Protein AF-A0A3P6QQS6-F1 (afdb_monomer)

Sequence (176 aa):
MSLKLWIILFVLRDIYKYVADLVANGRNAHDACLIYVKHLLTWEPGEQVRKNLDLLLRNAMKAFPYHHSLLYETLVKAMSNTPFGQRPTAFEYIVQGLF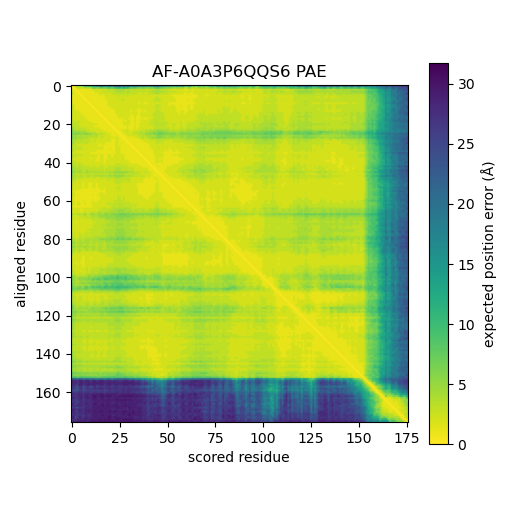GQRLLMASKFCATCGSCTAKKRCPKCKLCYCSVDCQKLDWPIHKLCCNSIREWNTATDVRDTISLEDVQAAISEIDH

Organism: Cylicostephanus goldi (NCBI:txid71465)

Foldseek 3Di:
DDLVVLLVVLVVVVLCVQLVVVVVVPDDSVVSSLVVLVQQLADAALFPDSQNVLVSLVVSLVPDPCCVDPLSVVLVVVCVVADRRGPPGSLLSCCCSPVNPVLSLQFQAASRPRDRQFPDADPQLRHTHNDVVSCVSSVVRCVNHVVRSNVPSPPPRVNVVCDPVNVVVVVVVVVD

Secondary structure (DSSP, 8-state):
--HHHHHHHHHHHHHHHHHHHHHHTT--HHHHHHHHHHHHH---TT-SS-HHHHHHHHHHHHT-S-TTSHHHHHHHHHHTTS-TTSSS-HHHHHHHHHH-HHHHHH-BPPTTT--SB--EE-TTT--EESSHHHHHHHHHHHHHHHHHHHHHTTS--HHHH--HHHHHHHHHTT--

Structure (mmCIF, N/CA/C/O backbone):
data_AF-A0A3P6QQS6-F1
#
_entry.id   AF-A0A3P6QQS6-F1
#
loop_
_atom_site.group_PDB
_atom_site.id
_atom_site.type_symbol
_atom_site.label_atom_id
_atom_site.label_alt_id
_atom_site.label_comp_id
_atom_site.label_asym_id
_atom_site.label_entity_id
_atom_site.label_seq_id
_atom_site.pdbx_PDB_ins_code
_atom_site.Cartn_x
_atom_site.Cartn_y
_atom_site.Cartn_z
_atom_site.occupancy
_atom_site.B_iso_or_equiv
_atom_site.auth_seq_id
_atom_site.auth_comp_id
_atom_site.auth_asym_id
_atom_site.auth_atom_id
_atom_site.pdbx_PDB_model_num
ATOM 1 N N . MET A 1 1 ? -13.806 -1.974 -18.971 1.00 68.88 1 MET A N 1
ATOM 2 C CA . MET A 1 1 ? -13.500 -1.060 -17.839 1.00 68.88 1 MET A CA 1
ATOM 3 C C . MET A 1 1 ? -11.991 -0.905 -17.739 1.00 68.88 1 MET A C 1
ATOM 5 O O . MET A 1 1 ? -11.301 -1.913 -17.768 1.00 68.88 1 MET A O 1
ATOM 9 N N . SER A 1 2 ? -11.479 0.326 -17.659 1.00 91.56 2 SER A N 1
ATOM 10 C CA . SER A 1 2 ? -10.036 0.583 -17.513 1.00 91.56 2 SER A CA 1
ATOM 11 C C . SER A 1 2 ? -9.482 -0.046 -16.227 1.00 91.56 2 SER A C 1
ATOM 13 O O . SER A 1 2 ? -10.148 0.003 -15.192 1.00 91.56 2 SER A O 1
ATOM 15 N N . LEU A 1 3 ? -8.256 -0.582 -16.272 1.00 94.69 3 LEU A N 1
ATOM 16 C CA . LEU A 1 3 ? -7.568 -1.142 -15.102 1.00 94.69 3 LEU A CA 1
ATOM 17 C C . LEU A 1 3 ? -7.479 -0.131 -13.943 1.00 94.69 3 LEU A C 1
ATOM 19 O O . LEU A 1 3 ? -7.667 -0.499 -12.788 1.00 94.69 3 LEU A O 1
ATOM 23 N N . LYS A 1 4 ? -7.285 1.159 -14.256 1.00 94.38 4 LYS A N 1
ATOM 24 C CA . LYS A 1 4 ? -7.278 2.256 -13.270 1.00 94.38 4 LYS A CA 1
ATOM 25 C C . LYS A 1 4 ? -8.581 2.310 -12.472 1.00 94.38 4 LYS A C 1
ATOM 27 O O . LYS A 1 4 ? -8.561 2.333 -11.246 1.00 94.38 4 LYS A O 1
ATOM 32 N N . LEU A 1 5 ? -9.712 2.292 -13.178 1.00 96.12 5 LEU A N 1
ATOM 33 C CA . LEU A 1 5 ? -11.040 2.326 -12.563 1.00 96.12 5 LEU A CA 1
ATOM 34 C C . LEU A 1 5 ? -11.336 1.040 -11.791 1.00 96.12 5 LEU A C 1
ATOM 36 O O . LEU A 1 5 ? -11.974 1.092 -10.744 1.00 96.12 5 LEU A O 1
ATOM 40 N N . TRP A 1 6 ? -10.840 -0.101 -12.274 1.00 97.50 6 TRP A N 1
ATOM 41 C CA . TRP A 1 6 ? -10.981 -1.362 -11.559 1.00 97.50 6 TRP A CA 1
ATOM 42 C C . TRP A 1 6 ? -10.261 -1.363 -10.215 1.00 97.50 6 TRP A C 1
ATOM 44 O O . TRP A 1 6 ? -10.866 -1.755 -9.224 1.00 97.50 6 TRP A O 1
ATOM 54 N N . ILE A 1 7 ? -9.007 -0.907 -10.161 1.00 97.19 7 ILE A N 1
ATOM 55 C CA . ILE A 1 7 ? -8.245 -0.852 -8.906 1.00 97.19 7 ILE A CA 1
ATOM 56 C C . ILE A 1 7 ? -8.983 0.022 -7.885 1.00 97.19 7 ILE A C 1
ATOM 58 O O . ILE A 1 7 ? -9.150 -0.391 -6.741 1.00 97.19 7 ILE A O 1
ATOM 62 N N . ILE A 1 8 ? -9.500 1.182 -8.310 1.00 97.12 8 ILE A N 1
ATOM 63 C CA . ILE A 1 8 ? -10.313 2.056 -7.451 1.00 97.12 8 ILE A CA 1
ATOM 64 C C . ILE A 1 8 ? -11.553 1.310 -6.945 1.00 97.12 8 ILE A C 1
ATOM 66 O O . ILE A 1 8 ? -11.797 1.270 -5.742 1.00 97.12 8 ILE A O 1
ATOM 70 N N . LEU A 1 9 ? -12.317 0.680 -7.840 1.00 98.06 9 LEU A N 1
ATOM 71 C CA . LEU A 1 9 ? -13.525 -0.061 -7.473 1.00 98.06 9 LEU A CA 1
ATOM 72 C C . LEU A 1 9 ? -13.230 -1.225 -6.516 1.00 98.06 9 LEU A C 1
ATOM 74 O O . LEU A 1 9 ? -13.982 -1.442 -5.568 1.00 98.06 9 LEU A O 1
ATOM 78 N N . PHE A 1 10 ? -12.156 -1.973 -6.760 1.00 98.38 10 PHE A N 1
ATOM 79 C CA . PHE A 1 10 ? -11.752 -3.105 -5.934 1.00 98.38 10 PHE A CA 1
ATOM 80 C C . PHE A 1 10 ? -11.403 -2.645 -4.517 1.00 98.38 10 PHE A C 1
ATOM 82 O O . PHE A 1 10 ? -11.940 -3.183 -3.552 1.00 98.38 10 PHE A O 1
ATOM 89 N N . VAL A 1 11 ? -10.578 -1.601 -4.396 1.00 97.38 11 VAL A N 1
ATOM 90 C CA . VAL A 1 11 ? -10.190 -1.027 -3.100 1.00 97.38 11 VAL A CA 1
ATOM 91 C C . VAL A 1 11 ? -11.401 -0.444 -2.369 1.00 97.38 11 VAL A C 1
ATOM 93 O O . VAL A 1 11 ? -11.546 -0.670 -1.173 1.00 97.38 11 VAL A O 1
ATOM 96 N N . LEU A 1 12 ? -12.310 0.249 -3.064 1.00 97.69 12 LEU A N 1
ATOM 97 C CA . LEU A 1 12 ? -13.540 0.767 -2.452 1.00 97.69 12 LEU A CA 1
ATOM 98 C C . LEU A 1 12 ? -14.440 -0.352 -1.912 1.00 97.69 12 LEU A C 1
ATOM 100 O O . LEU A 1 12 ? -15.010 -0.205 -0.833 1.00 97.69 12 LEU A O 1
ATOM 104 N N . ARG A 1 13 ? -14.560 -1.473 -2.633 1.00 98.12 13 ARG A N 1
ATOM 105 C CA . ARG A 1 13 ? -15.323 -2.643 -2.171 1.00 98.12 13 ARG A CA 1
ATOM 106 C C . ARG A 1 13 ? -14.675 -3.308 -0.963 1.00 98.12 13 ARG A C 1
ATOM 108 O O . ARG A 1 13 ? -15.396 -3.703 -0.050 1.00 98.12 13 ARG A O 1
ATOM 115 N N . ASP A 1 14 ? -13.350 -3.417 -0.957 1.00 97.94 14 ASP A N 1
ATOM 116 C CA . ASP A 1 14 ? -12.602 -3.982 0.167 1.00 97.94 14 ASP A CA 1
ATOM 117 C C . ASP A 1 14 ? -12.760 -3.121 1.430 1.00 97.94 14 ASP A C 1
ATOM 119 O O . ASP A 1 14 ? -13.191 -3.628 2.466 1.00 97.94 14 ASP A O 1
ATOM 123 N N . ILE A 1 15 ? -12.572 -1.798 1.299 1.00 97.12 15 ILE A N 1
ATOM 124 C CA . ILE A 1 15 ? -12.837 -0.817 2.364 1.00 97.12 15 ILE A CA 1
ATOM 125 C C . ILE A 1 15 ? -14.265 -0.966 2.875 1.00 97.12 15 ILE A C 1
ATOM 127 O O . ILE A 1 15 ? -14.472 -1.096 4.078 1.00 97.12 15 ILE A O 1
ATOM 131 N N . TYR A 1 16 ? -15.253 -0.942 1.976 1.00 97.56 16 TYR A N 1
ATOM 132 C CA . TYR A 1 16 ? -16.658 -1.012 2.363 1.00 97.56 16 TYR A CA 1
ATOM 133 C C . TYR A 1 16 ? -16.950 -2.287 3.152 1.00 97.56 16 TYR A C 1
ATOM 135 O O . TYR A 1 16 ? -17.550 -2.211 4.219 1.00 97.56 16 TYR A O 1
ATOM 143 N N . LYS A 1 17 ? -16.479 -3.444 2.675 1.00 97.44 17 LYS A N 1
ATOM 144 C CA . LYS A 1 17 ? -16.672 -4.726 3.355 1.00 97.44 17 LYS A CA 1
ATOM 145 C C . LYS A 1 17 ? -16.028 -4.733 4.744 1.00 97.44 17 LYS A C 1
ATOM 147 O O . LYS A 1 17 ? -16.683 -5.121 5.706 1.00 97.44 17 LYS A O 1
ATOM 152 N N . TYR A 1 18 ? -14.773 -4.299 4.850 1.00 97.31 18 TYR A N 1
ATOM 153 C CA . TYR A 1 18 ? -14.026 -4.304 6.109 1.00 97.31 18 TYR A CA 1
ATOM 154 C C . TYR A 1 18 ? -14.621 -3.324 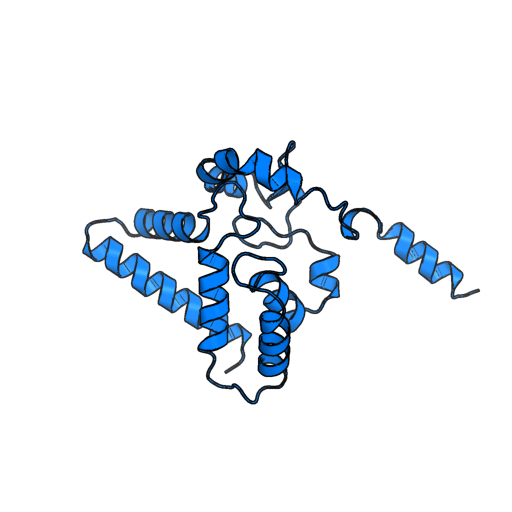7.130 1.00 97.31 18 TYR A C 1
ATOM 156 O O . TYR A 1 18 ? -14.807 -3.654 8.300 1.00 97.31 18 TYR A O 1
ATOM 164 N N . VAL A 1 19 ? -14.945 -2.106 6.690 1.00 97.69 19 VAL A N 1
ATOM 165 C CA . VAL A 1 19 ? -15.521 -1.063 7.548 1.00 97.69 19 VAL A CA 1
ATOM 166 C C . VAL A 1 19 ? -16.944 -1.425 7.967 1.00 97.69 19 VAL A C 1
ATOM 168 O O . VAL A 1 19 ? -17.275 -1.252 9.137 1.00 97.69 19 VAL A O 1
ATOM 171 N N . ALA A 1 20 ? -17.774 -1.952 7.061 1.00 97.75 20 ALA A N 1
ATOM 172 C CA . ALA A 1 20 ? -19.142 -2.359 7.382 1.00 97.75 20 ALA A CA 1
ATOM 173 C C . ALA A 1 20 ? -19.178 -3.453 8.457 1.00 97.75 20 ALA A C 1
ATOM 175 O O . ALA A 1 20 ? -20.001 -3.370 9.365 1.00 97.75 20 ALA A O 1
ATOM 176 N N . ASP A 1 21 ? -18.263 -4.425 8.398 1.00 97.69 21 ASP A N 1
ATOM 177 C CA . ASP A 1 21 ? -18.135 -5.461 9.426 1.00 97.69 21 ASP A CA 1
ATOM 178 C C . ASP A 1 21 ? -17.781 -4.868 10.800 1.00 97.69 21 ASP A C 1
ATOM 180 O O . ASP A 1 21 ? -18.450 -5.137 11.798 1.00 97.69 21 ASP A O 1
ATOM 184 N N . LEU A 1 22 ? -16.791 -3.975 10.869 1.00 97.44 22 LEU A N 1
ATOM 185 C CA . LEU A 1 22 ? -16.426 -3.325 12.131 1.00 97.44 22 LEU A CA 1
ATOM 186 C C . LEU A 1 22 ? -17.551 -2.457 12.702 1.00 97.44 22 LEU A C 1
ATOM 188 O O . LEU A 1 22 ? -17.743 -2.421 13.920 1.00 97.44 22 LEU A O 1
ATOM 192 N N . VAL A 1 23 ? -18.287 -1.760 11.835 1.00 97.81 23 VAL A N 1
ATOM 193 C CA . VAL A 1 23 ? -19.434 -0.940 12.239 1.00 97.81 23 VAL A CA 1
ATOM 194 C C . VAL A 1 23 ? -20.577 -1.815 12.751 1.00 97.81 23 VAL A C 1
ATOM 196 O O . VAL A 1 23 ? -21.150 -1.505 13.795 1.00 97.81 23 VAL A O 1
ATOM 199 N N . ALA A 1 24 ? -20.858 -2.942 12.092 1.00 97.38 24 ALA A N 1
ATOM 200 C CA . ALA A 1 24 ? -21.831 -3.925 12.572 1.00 97.38 24 ALA A CA 1
ATOM 201 C C . ALA A 1 24 ? -21.450 -4.491 13.954 1.00 97.38 24 ALA A C 1
ATOM 203 O O . ALA A 1 24 ? -22.323 -4.767 14.772 1.00 97.38 24 ALA A O 1
ATOM 204 N N . ASN A 1 25 ? -20.149 -4.569 14.248 1.00 96.50 25 ASN A N 1
ATOM 205 C CA . ASN A 1 25 ? -19.592 -4.982 15.539 1.00 96.50 25 ASN A CA 1
ATOM 206 C C . ASN A 1 25 ? -19.382 -3.813 16.534 1.00 96.50 25 ASN A C 1
ATOM 208 O O . ASN A 1 25 ? -18.572 -3.901 17.463 1.00 96.50 25 ASN A O 1
ATOM 212 N N . GLY A 1 26 ? -20.100 -2.699 16.351 1.00 96.31 26 GLY A N 1
ATOM 213 C CA . GLY A 1 26 ? -20.205 -1.611 17.329 1.00 96.31 26 GLY A CA 1
ATOM 214 C C . GLY A 1 26 ? -19.088 -0.565 17.286 1.00 96.31 26 GLY A C 1
ATOM 215 O O . GLY A 1 26 ? -18.997 0.265 18.192 1.00 96.31 26 GLY A O 1
ATOM 216 N N . ARG A 1 27 ? -18.218 -0.566 16.268 1.00 96.94 27 ARG A N 1
ATOM 217 C CA . ARG A 1 27 ? -17.277 0.548 16.047 1.00 96.94 27 ARG A CA 1
ATOM 218 C C . ARG A 1 27 ? -17.977 1.708 15.343 1.00 96.94 27 ARG A C 1
ATOM 220 O O . ARG A 1 27 ? -18.832 1.509 14.489 1.00 96.94 27 ARG A O 1
ATOM 227 N N . ASN A 1 28 ? -17.574 2.941 15.647 1.00 97.62 28 ASN A N 1
ATOM 228 C CA . ASN A 1 28 ? -17.974 4.071 14.809 1.00 97.62 28 ASN A CA 1
ATOM 229 C C . ASN A 1 28 ? -17.215 4.039 13.467 1.00 97.62 28 ASN A C 1
ATOM 231 O O . ASN A 1 28 ? -16.127 3.466 13.365 1.00 97.62 28 ASN A O 1
ATOM 235 N N . ALA A 1 29 ? -17.784 4.674 12.440 1.00 95.38 29 ALA A N 1
ATOM 236 C CA . ALA A 1 29 ? -17.241 4.638 11.081 1.00 95.38 29 ALA A CA 1
ATOM 237 C C . ALA A 1 29 ? -15.823 5.226 10.978 1.00 95.38 29 ALA A C 1
ATOM 239 O O . ALA A 1 29 ? -14.981 4.685 10.265 1.00 95.38 29 ALA A O 1
ATOM 240 N N . HIS A 1 30 ? -15.542 6.308 11.707 1.00 96.00 30 HIS A N 1
ATOM 241 C CA . HIS A 1 30 ? -14.226 6.944 11.699 1.00 96.00 30 HIS A CA 1
ATOM 242 C C . HIS A 1 30 ? -13.145 6.003 12.250 1.00 96.00 30 HIS A C 1
ATOM 244 O O . HIS A 1 30 ? -12.118 5.781 11.606 1.00 96.00 30 HIS A O 1
ATOM 250 N N . ASP A 1 31 ? -13.399 5.384 13.400 1.00 97.25 31 ASP A N 1
ATOM 251 C CA . ASP A 1 31 ? -12.468 4.450 14.024 1.00 97.25 31 ASP A CA 1
ATOM 252 C C . ASP A 1 31 ? -12.318 3.172 13.202 1.00 97.25 31 ASP A C 1
ATOM 254 O O . ASP A 1 31 ? -11.207 2.658 13.077 1.00 97.25 31 ASP A O 1
ATOM 258 N N . ALA A 1 32 ? -13.394 2.688 12.576 1.00 98.06 32 ALA A N 1
ATOM 259 C CA . ALA A 1 32 ? -13.331 1.566 11.644 1.00 98.06 32 ALA A CA 1
ATOM 260 C C . ALA A 1 32 ? -12.415 1.870 10.443 1.00 98.06 32 ALA A C 1
ATOM 262 O O . ALA A 1 32 ? -11.559 1.051 10.099 1.00 98.06 32 ALA A O 1
ATOM 263 N N . CYS A 1 33 ? -12.510 3.071 9.860 1.00 96.69 33 CYS A N 1
ATOM 264 C CA . CYS A 1 33 ? -11.593 3.526 8.813 1.00 96.69 33 CYS A CA 1
ATOM 265 C C . CYS A 1 33 ? -10.141 3.594 9.308 1.00 96.69 33 CYS A C 1
ATOM 267 O O . CYS A 1 33 ? -9.231 3.138 8.613 1.00 96.69 33 CYS A O 1
ATOM 269 N N . LEU A 1 34 ? -9.900 4.114 10.516 1.00 96.44 34 LEU A N 1
ATOM 270 C CA . LEU A 1 34 ? -8.554 4.150 11.097 1.00 96.44 34 LEU A CA 1
ATOM 271 C C . LEU A 1 34 ? -7.987 2.748 11.342 1.00 96.44 34 LEU A C 1
ATOM 273 O O . LEU A 1 34 ? -6.796 2.527 11.114 1.00 96.44 34 LEU A O 1
ATOM 277 N N . ILE A 1 35 ? -8.814 1.802 11.790 1.00 97.31 35 ILE A N 1
ATOM 278 C CA . ILE A 1 35 ? -8.418 0.400 11.966 1.00 97.31 35 ILE A CA 1
ATOM 279 C C . ILE A 1 35 ? -8.046 -0.210 10.613 1.00 97.31 35 ILE A C 1
ATOM 281 O O . ILE A 1 35 ? -6.989 -0.830 10.510 1.00 97.31 35 ILE A O 1
ATOM 285 N N . TYR A 1 36 ? -8.847 0.012 9.569 1.00 97.75 36 TYR A N 1
ATOM 286 C CA . TYR A 1 36 ? -8.543 -0.477 8.223 1.00 97.75 36 TYR A CA 1
ATOM 287 C C . TYR A 1 36 ? -7.233 0.105 7.672 1.00 97.75 36 TYR A C 1
ATOM 289 O O . TYR A 1 36 ? -6.378 -0.631 7.179 1.00 97.75 36 TYR A O 1
ATOM 297 N N . VAL A 1 37 ? -7.008 1.414 7.819 1.00 96.88 37 VAL A N 1
ATOM 298 C CA . VAL A 1 37 ? -5.744 2.036 7.392 1.00 96.88 37 VAL A CA 1
ATOM 299 C C . VAL A 1 37 ? -4.559 1.440 8.157 1.00 96.88 37 VAL A C 1
ATOM 301 O O . VAL A 1 37 ? -3.553 1.096 7.544 1.00 96.88 37 VAL A O 1
ATOM 304 N N . LYS A 1 38 ? -4.670 1.239 9.477 1.00 97.00 38 LYS A N 1
ATOM 305 C CA . LYS A 1 38 ? -3.619 0.580 10.276 1.00 97.00 38 LYS A CA 1
ATOM 306 C C . LYS A 1 38 ? -3.390 -0.877 9.868 1.00 97.00 38 LYS A C 1
ATOM 308 O O . LYS A 1 38 ? -2.247 -1.330 9.889 1.00 97.00 38 LYS A O 1
ATOM 313 N N . HIS A 1 39 ? -4.443 -1.586 9.464 1.00 97.81 39 HIS A N 1
ATOM 314 C CA . HIS A 1 39 ? -4.339 -2.930 8.905 1.00 97.81 39 HIS A CA 1
ATOM 315 C C . HIS A 1 39 ? -3.523 -2.918 7.605 1.00 97.81 39 HIS A C 1
ATOM 317 O O . HIS A 1 39 ? -2.548 -3.657 7.497 1.00 97.81 39 HIS A O 1
ATOM 323 N N . LEU A 1 40 ? -3.821 -2.023 6.658 1.00 97.81 40 LEU A N 1
ATOM 324 C CA . LEU A 1 40 ? -3.021 -1.897 5.431 1.00 97.81 40 LEU A CA 1
ATOM 325 C C . LEU A 1 40 ? -1.572 -1.477 5.704 1.00 97.81 40 LEU A C 1
ATOM 327 O O . LEU A 1 40 ? -0.658 -1.907 5.000 1.00 97.81 40 LEU A O 1
ATOM 331 N N . LEU A 1 41 ? -1.365 -0.641 6.723 1.00 97.50 41 LEU A N 1
ATOM 332 C CA . LEU A 1 41 ? -0.047 -0.156 7.110 1.00 97.50 41 LEU A CA 1
ATOM 333 C C . LEU A 1 41 ? 0.754 -1.150 7.955 1.00 97.50 41 LEU A C 1
ATOM 335 O O . LEU A 1 41 ? 1.919 -0.875 8.216 1.00 97.50 41 LEU A O 1
ATOM 339 N N . THR A 1 42 ? 0.190 -2.276 8.393 1.00 97.50 42 THR A N 1
ATOM 340 C CA . THR A 1 42 ? 0.924 -3.239 9.230 1.00 97.50 42 THR A CA 1
ATOM 341 C C . THR A 1 42 ? 2.238 -3.662 8.569 1.00 97.50 42 THR A C 1
ATOM 343 O O . THR A 1 42 ? 2.301 -3.867 7.352 1.00 97.50 42 THR A O 1
ATOM 346 N N . TRP A 1 43 ? 3.295 -3.728 9.380 1.00 97.25 43 TRP A N 1
ATOM 347 C CA . TRP A 1 43 ? 4.648 -4.021 8.932 1.00 97.25 43 TRP A CA 1
ATOM 348 C C . TRP A 1 43 ? 5.480 -4.584 10.079 1.00 97.25 43 TRP A C 1
ATOM 350 O O . TRP A 1 43 ? 5.604 -3.932 11.119 1.00 97.25 43 TRP A O 1
ATOM 360 N N . GLU A 1 44 ? 6.071 -5.756 9.874 1.00 96.38 44 GLU A N 1
ATOM 361 C CA . GLU A 1 44 ? 6.881 -6.427 10.887 1.00 96.38 44 GLU A CA 1
ATOM 362 C C . GLU A 1 44 ? 8.389 -6.175 10.696 1.00 96.38 44 GLU A C 1
ATOM 364 O O . GLU A 1 44 ? 8.856 -5.917 9.578 1.00 96.38 44 GLU A O 1
ATOM 369 N N . PRO A 1 45 ? 9.198 -6.250 11.772 1.00 96.38 45 PRO A N 1
ATOM 370 C CA . PRO A 1 45 ? 10.654 -6.219 11.664 1.00 96.38 45 PRO A CA 1
ATOM 371 C C . PRO A 1 45 ? 11.188 -7.301 10.712 1.00 96.38 45 PRO A C 1
ATOM 373 O O . PRO A 1 45 ? 10.707 -8.429 10.687 1.00 96.38 45 PRO A O 1
ATOM 376 N N . GLY A 1 46 ? 12.204 -6.951 9.923 1.00 94.19 46 GLY A N 1
ATOM 377 C CA . GLY A 1 46 ? 12.796 -7.818 8.896 1.00 94.19 46 GLY A CA 1
ATOM 378 C C . GLY A 1 46 ? 12.054 -7.844 7.552 1.00 94.19 46 GLY A C 1
ATOM 379 O O . GLY A 1 46 ? 12.624 -8.280 6.554 1.00 94.19 46 GLY A O 1
ATOM 380 N N . GLU A 1 47 ? 10.820 -7.341 7.472 1.00 95.00 47 GLU A N 1
ATOM 381 C CA . GLU A 1 47 ? 10.083 -7.282 6.207 1.00 95.00 47 GLU A CA 1
ATOM 382 C C . GLU A 1 47 ? 10.509 -6.087 5.341 1.00 95.00 47 GLU A C 1
ATOM 384 O O . GLU A 1 47 ? 10.797 -4.995 5.837 1.00 95.00 47 GLU A O 1
ATOM 389 N N . GLN A 1 48 ? 10.463 -6.259 4.018 1.00 93.12 48 GLN A N 1
ATOM 390 C CA . GLN A 1 48 ? 10.770 -5.195 3.049 1.00 93.12 48 GLN A CA 1
ATOM 391 C C . GLN A 1 48 ? 9.526 -4.495 2.487 1.00 93.12 48 GLN A C 1
ATOM 393 O O . GLN A 1 48 ? 9.637 -3.460 1.823 1.00 93.12 48 GLN A O 1
ATOM 398 N N . VAL A 1 49 ? 8.340 -5.060 2.726 1.00 94.88 49 VAL A N 1
ATOM 399 C CA . VAL A 1 49 ? 7.072 -4.604 2.148 1.00 94.88 49 VAL A CA 1
ATOM 400 C C . VAL A 1 49 ? 5.957 -4.652 3.183 1.00 94.88 49 VAL A C 1
ATOM 402 O O . VAL A 1 49 ? 5.949 -5.519 4.053 1.00 94.88 49 VAL A O 1
ATOM 405 N N . ARG A 1 50 ? 4.957 -3.779 3.029 1.00 96.69 50 ARG A N 1
ATOM 406 C CA . ARG A 1 50 ? 3.697 -3.879 3.774 1.00 96.69 50 ARG A CA 1
ATOM 407 C C . ARG A 1 50 ? 2.808 -4.932 3.122 1.00 96.69 50 ARG A C 1
ATOM 409 O O . ARG A 1 50 ? 2.124 -4.652 2.134 1.00 96.69 50 ARG A O 1
ATOM 416 N N . LYS A 1 51 ? 2.845 -6.154 3.651 1.00 97.44 51 LYS A N 1
ATOM 417 C CA . LYS A 1 51 ? 2.197 -7.331 3.049 1.00 97.44 51 LYS A CA 1
ATOM 418 C C . LYS A 1 51 ? 0.696 -7.161 2.818 1.00 97.44 51 LYS A C 1
ATOM 420 O O . LYS A 1 51 ? 0.215 -7.595 1.779 1.00 97.44 51 LYS A O 1
ATOM 425 N N . ASN A 1 52 ? -0.029 -6.506 3.726 1.00 98.00 52 ASN A N 1
ATOM 426 C CA . ASN A 1 52 ? -1.481 -6.326 3.589 1.00 98.00 52 ASN A CA 1
ATOM 427 C C . ASN A 1 52 ? -1.837 -5.433 2.391 1.00 98.00 52 ASN A C 1
ATOM 429 O O . ASN A 1 52 ? -2.698 -5.790 1.589 1.00 98.00 52 ASN A O 1
ATOM 433 N N . LEU A 1 53 ? -1.122 -4.316 2.207 1.00 97.56 53 LEU A N 1
ATOM 434 C CA . LEU A 1 53 ? -1.287 -3.463 1.028 1.00 97.56 53 LEU A CA 1
ATOM 435 C C . LEU A 1 53 ? -0.860 -4.179 -0.263 1.00 97.56 53 LEU A C 1
ATOM 437 O O . LEU A 1 53 ? -1.562 -4.102 -1.271 1.00 97.56 53 LEU A O 1
ATOM 441 N N . ASP A 1 54 ? 0.277 -4.879 -0.240 1.00 97.56 54 ASP A N 1
ATOM 442 C CA . ASP A 1 54 ? 0.766 -5.625 -1.405 1.00 97.56 54 ASP A CA 1
ATOM 443 C C . ASP A 1 54 ? -0.233 -6.717 -1.824 1.00 97.56 54 ASP A C 1
ATOM 445 O O . ASP A 1 54 ? -0.572 -6.840 -3.001 1.00 97.56 54 ASP A O 1
ATOM 449 N N . LEU A 1 55 ? -0.787 -7.445 -0.851 1.00 97.94 55 LEU A N 1
ATOM 450 C CA . LEU A 1 55 ? -1.802 -8.473 -1.062 1.00 97.94 55 LEU A CA 1
ATOM 451 C C . LEU A 1 55 ? -3.096 -7.890 -1.638 1.00 97.94 55 LEU A C 1
ATOM 453 O O . LEU A 1 55 ? -3.624 -8.441 -2.604 1.00 97.94 55 LEU A O 1
ATOM 457 N N . LEU A 1 56 ? -3.584 -6.767 -1.099 1.00 98.31 56 LEU A N 1
ATOM 458 C CA . LEU A 1 56 ? -4.766 -6.070 -1.616 1.00 98.31 56 LEU A CA 1
ATOM 459 C C . LEU A 1 56 ? -4.604 -5.734 -3.105 1.00 98.31 56 LEU A C 1
ATOM 461 O O . LEU A 1 56 ? -5.485 -6.030 -3.913 1.00 98.31 56 LEU A O 1
ATOM 465 N N . LEU A 1 57 ? -3.461 -5.156 -3.483 1.00 97.88 57 LEU A N 1
ATOM 466 C CA . LEU A 1 57 ? -3.191 -4.755 -4.863 1.00 97.88 57 LEU A CA 1
ATOM 467 C C . LEU A 1 57 ? -2.979 -5.957 -5.792 1.00 97.88 57 LEU A C 1
ATOM 469 O O . LEU A 1 57 ? -3.493 -5.954 -6.911 1.00 97.88 57 LEU A O 1
ATOM 473 N N . ARG A 1 58 ? -2.294 -7.016 -5.341 1.00 97.50 58 ARG A N 1
ATOM 474 C CA . ARG A 1 58 ? -2.170 -8.269 -6.110 1.00 97.50 58 ARG A CA 1
ATOM 475 C C . ARG A 1 58 ? -3.529 -8.932 -6.332 1.00 97.50 58 ARG A C 1
ATOM 477 O O . ARG A 1 58 ? -3.798 -9.402 -7.437 1.00 97.50 58 ARG A O 1
ATOM 484 N N . ASN A 1 59 ? -4.405 -8.925 -5.328 1.00 97.81 59 ASN A N 1
ATOM 485 C CA . ASN A 1 59 ? -5.769 -9.437 -5.453 1.00 97.81 59 ASN A CA 1
ATOM 486 C C . ASN A 1 59 ? -6.609 -8.586 -6.410 1.00 97.81 59 ASN A C 1
ATOM 488 O O . ASN A 1 59 ? -7.330 -9.147 -7.235 1.00 97.81 59 ASN A O 1
ATOM 492 N N . ALA A 1 60 ? -6.462 -7.258 -6.363 1.00 98.12 60 ALA A N 1
ATOM 493 C CA . ALA 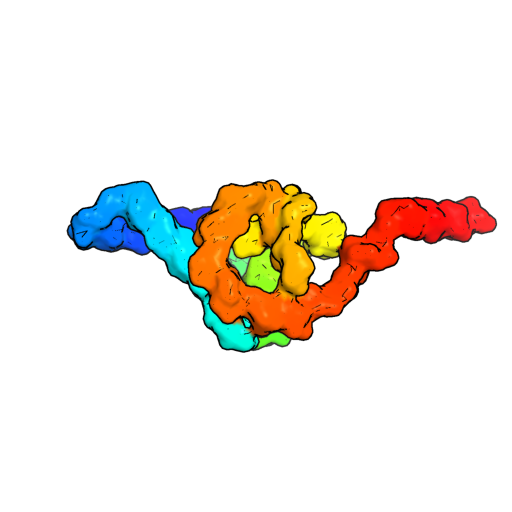A 1 60 ? -7.100 -6.362 -7.322 1.00 98.12 60 ALA A CA 1
ATOM 494 C C . ALA A 1 60 ? -6.675 -6.702 -8.755 1.00 98.12 60 ALA A C 1
ATOM 496 O O . ALA A 1 60 ? -7.530 -6.849 -9.625 1.00 98.12 60 ALA A O 1
ATOM 497 N N . MET A 1 61 ? -5.376 -6.906 -8.994 1.00 97.25 61 MET A N 1
ATOM 498 C CA . MET A 1 61 ? -4.881 -7.345 -10.299 1.00 97.25 61 MET A CA 1
ATOM 499 C C . MET A 1 61 ? -5.473 -8.696 -10.689 1.00 97.25 61 MET A C 1
ATOM 501 O O . MET A 1 61 ? -6.115 -8.784 -11.726 1.00 97.25 61 MET A O 1
ATOM 505 N N . LYS A 1 62 ? -5.350 -9.724 -9.843 1.00 96.12 62 LYS A N 1
ATOM 506 C CA . LYS A 1 62 ? -5.858 -11.079 -10.119 1.00 96.12 62 LYS A CA 1
ATOM 507 C C . LYS A 1 62 ? -7.353 -11.111 -10.455 1.00 96.12 62 LYS A C 1
ATOM 509 O O . LYS A 1 62 ? -7.773 -11.947 -11.244 1.00 96.12 62 LYS A O 1
ATOM 514 N N . ALA A 1 63 ? -8.148 -10.231 -9.851 1.00 97.31 63 ALA A N 1
ATOM 515 C CA . ALA A 1 63 ? -9.591 -10.177 -10.057 1.00 97.31 63 ALA A CA 1
ATOM 516 C C . ALA A 1 63 ? -10.019 -9.326 -11.271 1.00 97.31 63 ALA A C 1
ATOM 518 O O . ALA A 1 63 ? -11.214 -9.246 -11.557 1.00 97.31 63 ALA A O 1
ATOM 519 N N . PHE A 1 64 ? -9.091 -8.661 -11.968 1.00 97.75 64 PHE A N 1
ATOM 520 C CA . PHE A 1 64 ? -9.421 -7.779 -13.089 1.00 97.75 64 PHE A CA 1
ATOM 521 C C . PHE A 1 64 ? -10.061 -8.545 -14.257 1.00 97.75 64 PHE A C 1
ATOM 523 O O . PHE A 1 64 ? -9.413 -9.399 -14.833 1.00 97.75 64 PHE A O 1
ATOM 530 N N . PRO A 1 65 ? -11.281 -8.216 -14.712 1.00 96.19 65 PRO A N 1
ATOM 531 C CA . PRO A 1 65 ? -12.010 -9.078 -15.651 1.00 96.19 65 PRO A CA 1
ATOM 532 C C . PRO A 1 65 ? -11.460 -9.146 -17.090 1.00 96.19 65 PRO A C 1
ATOM 534 O O . PRO A 1 65 ? -11.854 -10.032 -17.843 1.00 96.19 65 PRO A O 1
ATOM 537 N N . TYR A 1 66 ? -10.580 -8.228 -17.509 1.00 95.69 66 TYR A N 1
ATOM 538 C CA . TYR A 1 66 ? -10.097 -8.142 -18.898 1.00 95.69 66 TYR A CA 1
ATOM 539 C C . TYR A 1 66 ? -8.647 -8.635 -19.027 1.00 95.69 66 TYR A C 1
ATOM 541 O O . TYR A 1 66 ? -7.726 -7.858 -19.300 1.00 95.69 66 TYR A O 1
ATOM 549 N N . HIS A 1 67 ? -8.445 -9.941 -18.826 1.00 94.69 67 HIS A N 1
ATOM 550 C CA . HIS A 1 67 ? -7.117 -10.572 -18.842 1.00 94.69 67 HIS A CA 1
ATOM 551 C C . HIS A 1 67 ? -6.394 -10.508 -20.196 1.00 94.69 67 HIS A C 1
ATOM 553 O O . HIS A 1 67 ? -5.177 -10.551 -20.224 1.00 94.69 67 HIS A O 1
ATOM 559 N N . HIS A 1 68 ? -7.125 -10.349 -21.300 1.00 93.31 68 HIS A N 1
ATOM 560 C CA . HIS A 1 68 ? -6.568 -10.213 -22.654 1.00 93.31 68 HIS A CA 1
ATOM 561 C C . HIS A 1 68 ? -6.010 -8.810 -22.950 1.00 93.31 68 HIS A C 1
ATOM 563 O O . HIS A 1 68 ? -5.587 -8.522 -24.068 1.00 93.31 68 HIS A O 1
ATOM 569 N N . SER A 1 69 ? -6.095 -7.874 -21.999 1.00 95.25 69 SER A N 1
ATOM 570 C CA . SER A 1 69 ? -5.526 -6.546 -22.210 1.00 95.25 69 SER A CA 1
ATOM 571 C C . SER A 1 69 ? -4.004 -6.598 -22.076 1.00 95.25 69 SER A C 1
ATOM 573 O O . SER A 1 69 ? -3.481 -7.072 -21.069 1.00 95.25 69 SER A O 1
ATOM 575 N N . LEU A 1 70 ? -3.292 -6.028 -23.052 1.00 94.50 70 LEU A N 1
ATOM 576 C CA . LEU A 1 70 ? -1.823 -5.991 -23.069 1.00 94.50 70 LEU A CA 1
ATOM 577 C C . LEU A 1 70 ? -1.230 -5.452 -21.757 1.00 94.50 70 LEU A C 1
ATOM 579 O O . LEU A 1 70 ? -0.239 -5.971 -21.245 1.00 94.50 70 LEU A O 1
ATOM 583 N N . LEU A 1 71 ? -1.853 -4.413 -21.194 1.00 93.88 71 LEU A N 1
ATOM 584 C CA . LEU A 1 71 ? -1.433 -3.818 -19.927 1.00 93.88 71 LEU A CA 1
ATOM 585 C C . LEU A 1 71 ? -1.528 -4.814 -18.763 1.00 93.88 71 LEU A C 1
ATOM 587 O O . LEU A 1 71 ? -0.608 -4.885 -17.951 1.00 93.88 71 LEU A O 1
ATOM 591 N N . TYR A 1 72 ? -2.619 -5.579 -18.675 1.00 96.31 72 TYR A N 1
ATOM 592 C CA . TYR A 1 72 ? -2.769 -6.611 -17.653 1.00 96.31 72 TYR A CA 1
ATOM 593 C C . TYR A 1 72 ? -1.714 -7.706 -17.820 1.00 96.31 72 TYR A C 1
ATOM 595 O O . TYR A 1 72 ? -1.016 -8.013 -16.856 1.00 96.31 72 TYR A O 1
ATOM 603 N N . GLU A 1 73 ? -1.561 -8.250 -19.030 1.00 95.94 73 GLU A N 1
ATOM 604 C CA . GLU A 1 73 ? -0.606 -9.332 -19.306 1.00 95.94 73 GLU A CA 1
ATOM 605 C C . GLU A 1 73 ? 0.824 -8.906 -18.961 1.00 95.94 73 GLU A C 1
ATOM 607 O O . GLU A 1 73 ? 1.555 -9.636 -18.290 1.00 95.94 73 GLU A O 1
ATOM 612 N N . THR A 1 74 ? 1.192 -7.680 -19.342 1.00 94.88 74 THR A N 1
ATOM 613 C CA . THR A 1 74 ? 2.499 -7.091 -19.031 1.00 94.88 74 THR A CA 1
ATOM 614 C C . THR A 1 74 ? 2.710 -6.967 -17.522 1.00 94.88 74 THR A C 1
ATOM 616 O O . THR A 1 74 ? 3.760 -7.362 -17.014 1.00 94.88 74 THR A O 1
ATOM 619 N N . LEU A 1 75 ? 1.718 -6.453 -16.787 1.00 95.44 75 LEU A N 1
ATOM 620 C CA . LEU A 1 75 ? 1.811 -6.273 -15.337 1.00 95.44 75 LEU A CA 1
ATOM 621 C C . LEU A 1 75 ? 1.879 -7.603 -14.587 1.00 95.44 75 LEU A C 1
ATOM 623 O O . LEU A 1 75 ? 2.717 -7.752 -13.702 1.00 95.44 75 LEU A O 1
ATOM 627 N N . VAL A 1 76 ? 1.037 -8.575 -14.937 1.00 95.56 76 VAL A N 1
ATOM 628 C CA . VAL A 1 76 ? 1.022 -9.887 -14.273 1.00 95.56 76 VAL A CA 1
ATOM 629 C C . VAL A 1 76 ? 2.321 -10.643 -14.532 1.00 95.56 76 VAL A C 1
ATOM 631 O O . VAL A 1 76 ? 2.898 -11.184 -13.590 1.00 95.56 76 VAL A O 1
ATOM 634 N N . LYS A 1 77 ? 2.831 -10.614 -15.769 1.00 95.62 77 LYS A N 1
ATOM 635 C CA . LYS A 1 77 ? 4.133 -11.201 -16.112 1.00 95.62 77 LYS A CA 1
ATOM 636 C C . LYS A 1 77 ? 5.290 -10.523 -15.374 1.00 95.62 77 LYS A C 1
ATOM 638 O O . LYS A 1 77 ? 6.243 -11.187 -14.982 1.00 95.62 77 LYS A O 1
ATOM 643 N N . ALA A 1 78 ? 5.233 -9.208 -15.173 1.00 94.19 78 ALA A N 1
ATOM 644 C CA . ALA A 1 78 ? 6.243 -8.509 -14.383 1.00 94.19 78 ALA A CA 1
ATOM 645 C C . ALA A 1 78 ? 6.157 -8.902 -12.897 1.00 94.19 78 ALA A C 1
ATOM 647 O O . ALA A 1 78 ? 7.168 -9.262 -12.298 1.00 94.19 78 ALA A O 1
ATOM 648 N N . MET A 1 79 ? 4.947 -8.915 -12.327 1.00 95.44 79 MET A N 1
ATOM 649 C CA . MET A 1 79 ? 4.694 -9.268 -10.924 1.00 95.44 79 MET A CA 1
ATOM 650 C C . MET A 1 79 ? 5.022 -10.726 -10.585 1.00 95.44 79 MET A C 1
ATOM 652 O O . MET A 1 79 ? 5.319 -11.010 -9.423 1.00 95.44 79 MET A O 1
ATOM 656 N N . SER A 1 80 ? 4.970 -11.653 -11.551 1.00 94.88 80 SER A N 1
ATOM 657 C CA . SER A 1 80 ? 5.332 -13.060 -11.325 1.00 94.88 80 SER A CA 1
ATOM 658 C C . SER A 1 80 ? 6.824 -13.264 -11.063 1.00 94.88 80 SER A C 1
ATOM 660 O O . SER A 1 80 ? 7.197 -14.274 -10.476 1.00 94.88 80 SER A O 1
ATOM 662 N N . ASN A 1 81 ? 7.669 -12.306 -11.454 1.00 94.94 81 ASN A N 1
ATOM 663 C CA . ASN A 1 81 ? 9.111 -12.360 -11.202 1.00 94.94 81 ASN A CA 1
ATOM 664 C C . ASN A 1 81 ? 9.480 -11.952 -9.768 1.00 94.94 81 ASN A C 1
ATOM 666 O O . ASN A 1 81 ? 10.633 -12.103 -9.371 1.00 94.94 81 ASN A O 1
ATOM 670 N N . THR A 1 82 ? 8.521 -11.444 -8.987 1.00 94.94 82 THR A N 1
ATOM 671 C CA . THR A 1 82 ? 8.751 -11.014 -7.606 1.00 94.94 82 THR A CA 1
ATOM 672 C C . THR A 1 82 ? 7.865 -11.794 -6.639 1.00 94.94 82 THR A C 1
ATOM 674 O O . THR A 1 82 ? 6.647 -11.557 -6.596 1.00 94.94 82 THR A O 1
ATOM 677 N N . PRO A 1 83 ? 8.464 -12.682 -5.821 1.00 94.69 83 PRO A N 1
ATOM 678 C CA . PRO A 1 83 ? 7.761 -13.390 -4.762 1.00 94.69 83 PRO A CA 1
ATOM 679 C C . PRO A 1 83 ? 7.018 -12.444 -3.813 1.00 94.69 83 PRO A C 1
ATOM 681 O O . PRO A 1 83 ? 7.426 -11.305 -3.576 1.00 94.69 83 PRO A O 1
ATOM 684 N N . PHE A 1 84 ? 5.925 -12.929 -3.224 1.00 94.69 84 PHE A N 1
ATOM 685 C CA . PHE A 1 84 ? 5.202 -12.174 -2.204 1.00 94.69 84 PHE A CA 1
ATOM 686 C C . PHE A 1 84 ? 6.113 -11.851 -1.010 1.00 94.69 84 PHE A C 1
ATOM 688 O O . PHE A 1 84 ? 6.872 -12.704 -0.551 1.00 94.69 84 PHE A O 1
ATOM 695 N N . GLY A 1 85 ? 6.033 -10.622 -0.498 1.00 92.19 85 GLY A N 1
ATOM 696 C CA . GLY A 1 85 ? 6.911 -10.156 0.581 1.00 92.19 85 GLY A CA 1
ATOM 697 C C . GLY A 1 85 ? 8.227 -9.521 0.111 1.00 92.19 85 GLY A C 1
ATOM 698 O O . GLY A 1 85 ? 8.964 -8.997 0.944 1.00 92.19 85 GLY A O 1
ATOM 699 N N . GLN A 1 86 ? 8.516 -9.546 -1.194 1.00 93.75 86 GLN A N 1
ATOM 700 C CA . GLN A 1 86 ? 9.723 -8.969 -1.790 1.00 93.75 86 GLN A CA 1
ATOM 701 C C . GLN A 1 86 ? 9.394 -7.768 -2.684 1.00 93.75 86 GLN A C 1
ATOM 703 O O . GLN A 1 86 ? 8.231 -7.485 -2.980 1.00 93.75 86 GLN A O 1
ATOM 708 N N . ARG A 1 87 ? 10.437 -7.047 -3.101 1.00 92.25 87 ARG A N 1
ATOM 709 C CA . ARG A 1 87 ? 10.341 -5.883 -3.990 1.00 92.25 87 ARG A CA 1
ATOM 710 C C . ARG A 1 87 ? 10.785 -6.233 -5.418 1.00 92.25 87 ARG A C 1
ATOM 712 O O . ARG A 1 87 ? 11.666 -7.080 -5.558 1.00 92.25 87 ARG A O 1
ATOM 719 N N . PRO A 1 88 ? 10.237 -5.570 -6.458 1.00 94.25 88 PRO A N 1
ATOM 720 C CA . PRO A 1 88 ? 9.234 -4.497 -6.412 1.00 94.25 88 PRO A CA 1
ATOM 721 C C . PRO A 1 88 ? 7.837 -4.939 -5.946 1.00 94.25 88 PRO A C 1
ATOM 723 O O . PRO A 1 88 ? 7.365 -6.036 -6.229 1.00 94.25 88 PRO A O 1
ATOM 726 N N . THR A 1 89 ? 7.166 -4.060 -5.213 1.00 95.31 89 THR A N 1
ATOM 727 C CA . THR A 1 89 ? 5.787 -4.242 -4.744 1.00 95.31 89 THR A CA 1
ATOM 728 C C . THR A 1 89 ? 4.787 -4.144 -5.894 1.00 95.31 89 THR A C 1
ATOM 730 O O . THR A 1 89 ? 5.049 -3.535 -6.935 1.00 95.31 89 THR A O 1
ATOM 733 N N . ALA A 1 90 ? 3.577 -4.659 -5.685 1.00 96.75 90 ALA A N 1
ATOM 734 C CA . ALA A 1 90 ? 2.473 -4.482 -6.620 1.00 96.75 90 ALA A CA 1
ATOM 735 C C . ALA A 1 90 ? 2.158 -3.000 -6.874 1.00 96.75 90 ALA A C 1
ATOM 737 O O . ALA A 1 90 ? 1.834 -2.633 -8.001 1.00 96.75 90 ALA A O 1
ATOM 738 N N . PHE A 1 91 ? 2.314 -2.139 -5.863 1.00 95.81 91 PHE A N 1
ATOM 739 C CA . PHE A 1 91 ? 2.198 -0.689 -6.026 1.00 95.81 91 PHE A CA 1
ATOM 740 C C . PHE A 1 91 ? 3.203 -0.147 -7.052 1.00 95.81 91 PHE A C 1
ATOM 742 O O . PHE A 1 91 ? 2.807 0.581 -7.959 1.00 95.81 91 PHE A O 1
ATOM 749 N N . GLU A 1 92 ? 4.479 -0.526 -6.948 1.00 94.25 92 GLU A N 1
ATOM 750 C CA . GLU A 1 92 ? 5.536 -0.071 -7.864 1.00 94.25 92 GLU A CA 1
ATOM 751 C C . GLU A 1 92 ? 5.263 -0.517 -9.304 1.00 94.25 92 GLU A C 1
ATOM 753 O O . GLU A 1 92 ? 5.310 0.309 -10.217 1.00 94.25 92 GLU A O 1
ATOM 758 N N . TYR A 1 93 ? 4.872 -1.780 -9.506 1.00 95.88 93 TYR A N 1
ATOM 759 C CA . TYR A 1 93 ? 4.477 -2.279 -10.825 1.00 95.88 93 TYR A CA 1
ATOM 760 C C . TYR A 1 93 ? 3.258 -1.547 -11.390 1.00 95.88 93 TYR A C 1
ATOM 762 O O . TYR A 1 93 ? 3.268 -1.144 -12.553 1.00 95.88 93 TYR A O 1
ATOM 770 N N . ILE A 1 94 ? 2.215 -1.336 -10.581 1.00 95.62 94 ILE A N 1
ATOM 771 C CA . ILE A 1 94 ? 1.012 -0.605 -10.998 1.00 95.62 94 ILE A CA 1
ATOM 772 C C . ILE A 1 94 ? 1.376 0.827 -11.399 1.00 95.62 94 ILE A C 1
ATOM 774 O O . ILE A 1 94 ? 0.958 1.287 -12.459 1.00 95.62 94 ILE A O 1
ATOM 778 N N . VAL A 1 95 ? 2.181 1.531 -10.602 1.00 93.62 95 VAL A N 1
ATOM 779 C CA . VAL A 1 95 ? 2.620 2.894 -10.930 1.00 93.62 95 VAL A CA 1
ATOM 780 C C . VAL A 1 95 ? 3.411 2.912 -12.238 1.00 93.62 95 VAL A C 1
ATOM 782 O O . VAL A 1 95 ? 3.103 3.716 -13.120 1.00 93.62 95 VAL A O 1
ATOM 785 N N . GLN A 1 96 ? 4.365 1.993 -12.402 1.00 92.19 96 GLN A N 1
ATOM 786 C CA . GLN A 1 96 ? 5.156 1.858 -13.624 1.00 92.19 96 GLN A CA 1
ATOM 787 C C . GLN A 1 96 ? 4.277 1.601 -14.854 1.00 92.19 96 GLN A C 1
ATOM 789 O O . GLN A 1 96 ? 4.440 2.276 -15.868 1.00 92.19 96 GLN A O 1
ATOM 794 N N . GLY A 1 97 ? 3.334 0.658 -14.787 1.00 92.94 97 GLY A N 1
ATOM 795 C CA . GLY A 1 97 ? 2.480 0.322 -15.931 1.00 92.94 97 GLY A CA 1
ATOM 796 C C . GLY A 1 97 ? 1.463 1.410 -16.280 1.00 92.94 97 GLY A C 1
ATOM 797 O O . GLY A 1 97 ? 1.097 1.566 -17.441 1.00 92.94 97 GLY A O 1
ATOM 798 N N . LEU A 1 98 ? 0.998 2.180 -15.292 1.00 92.62 98 LEU A N 1
ATOM 799 C CA . LEU A 1 98 ? -0.065 3.171 -15.478 1.00 92.62 98 LEU A CA 1
ATOM 800 C C . LEU A 1 98 ? 0.419 4.588 -15.785 1.00 92.62 98 LEU A C 1
ATOM 802 O O . LEU A 1 98 ? -0.346 5.370 -16.368 1.00 92.62 98 LEU A O 1
ATOM 806 N N . PHE A 1 99 ? 1.620 4.932 -15.325 1.00 90.62 99 PHE A N 1
ATOM 807 C CA . PHE A 1 99 ? 2.188 6.279 -15.406 1.00 90.62 99 PHE A CA 1
ATOM 808 C C . PHE A 1 99 ? 3.603 6.303 -16.001 1.00 90.62 99 PHE A C 1
ATOM 810 O O . PHE A 1 99 ? 4.173 7.377 -16.184 1.00 90.62 99 PHE A O 1
ATOM 817 N N . GLY A 1 100 ? 4.157 5.136 -16.336 1.00 89.56 100 GLY A N 1
ATOM 818 C CA . GLY A 1 100 ? 5.476 4.993 -16.936 1.00 89.56 100 GLY A CA 1
ATOM 819 C C . GLY A 1 100 ? 6.608 4.933 -15.912 1.00 89.56 100 GLY A C 1
ATOM 820 O O . GLY A 1 100 ? 6.517 5.430 -14.787 1.00 89.56 100 GLY A O 1
ATOM 821 N N . GLN A 1 101 ? 7.730 4.351 -16.340 1.00 85.75 101 GLN A N 1
ATOM 822 C CA . GLN A 1 101 ? 8.908 4.148 -15.492 1.00 85.75 101 GLN A CA 1
ATOM 823 C C . GLN A 1 101 ? 9.519 5.465 -14.995 1.00 85.75 101 GLN A C 1
ATOM 825 O O . GLN A 1 101 ? 10.007 5.541 -13.870 1.00 85.75 101 GLN A O 1
ATOM 830 N N . ARG A 1 102 ? 9.441 6.534 -15.801 1.00 86.19 102 ARG A N 1
ATOM 831 C CA . ARG A 1 102 ? 10.000 7.846 -15.449 1.00 86.19 102 ARG A CA 1
ATOM 832 C C . ARG A 1 102 ? 9.382 8.420 -14.174 1.00 86.19 102 ARG A C 1
ATOM 834 O O . ARG A 1 102 ? 10.116 8.983 -13.369 1.00 86.19 102 ARG A O 1
ATOM 841 N N . LEU A 1 103 ? 8.073 8.251 -13.952 1.00 86.00 103 LEU A N 1
ATOM 842 C CA . LEU A 1 103 ? 7.430 8.745 -12.729 1.00 86.00 103 LEU A CA 1
ATOM 843 C C . LEU A 1 103 ? 7.970 8.021 -11.491 1.00 86.00 103 LEU A C 1
ATOM 845 O O . LEU A 1 103 ? 8.272 8.670 -10.491 1.00 86.00 103 LEU A O 1
ATOM 849 N N . LEU A 1 104 ? 8.109 6.694 -11.571 1.00 83.56 104 LEU A N 1
ATOM 850 C CA . LEU A 1 104 ? 8.608 5.869 -10.472 1.00 83.56 104 LEU A CA 1
ATOM 851 C C . LEU A 1 104 ? 10.050 6.239 -10.091 1.00 83.56 104 LEU A C 1
ATOM 853 O O . LEU A 1 104 ? 10.388 6.266 -8.908 1.00 83.56 104 LEU A O 1
ATOM 857 N N . MET A 1 105 ? 10.874 6.559 -11.092 1.00 82.19 105 MET A N 1
ATOM 858 C CA . MET A 1 105 ? 12.263 6.984 -10.907 1.00 82.19 105 MET A CA 1
ATOM 859 C C . MET A 1 105 ? 12.374 8.430 -10.402 1.00 82.19 105 MET A C 1
ATOM 861 O O . MET A 1 105 ? 13.170 8.714 -9.519 1.00 82.19 105 MET A O 1
ATOM 865 N N . ALA A 1 106 ? 11.562 9.359 -10.902 1.00 82.69 106 ALA A N 1
ATOM 866 C CA . ALA A 1 106 ? 11.680 10.771 -10.529 1.00 82.69 106 ALA A CA 1
ATOM 867 C C . ALA A 1 106 ? 10.981 11.130 -9.203 1.00 82.69 106 ALA A C 1
ATOM 869 O O . ALA A 1 106 ? 11.208 12.210 -8.661 1.00 82.69 106 ALA A O 1
ATOM 870 N N . SER A 1 107 ? 10.108 10.260 -8.683 1.00 85.75 107 SER A N 1
ATOM 871 C CA . SER A 1 107 ? 9.242 10.591 -7.546 1.00 85.75 107 SER A CA 1
ATOM 872 C C . SER A 1 107 ? 9.600 9.830 -6.278 1.00 85.75 107 SER A C 1
ATOM 874 O O . SER A 1 107 ? 9.921 8.639 -6.287 1.00 85.75 107 SER A O 1
ATOM 876 N N . LYS A 1 108 ? 9.434 10.510 -5.142 1.00 90.25 108 LYS A N 1
ATOM 877 C CA . LYS A 1 108 ? 9.416 9.885 -3.820 1.00 90.25 108 LYS A CA 1
ATOM 878 C C . LYS A 1 108 ? 7.964 9.752 -3.375 1.00 90.25 108 LYS A C 1
ATOM 880 O O . LYS A 1 108 ? 7.227 10.736 -3.304 1.00 90.25 108 LYS A O 1
ATOM 885 N N . PHE A 1 109 ? 7.556 8.528 -3.066 1.00 94.19 109 PHE A N 1
ATOM 886 C CA . PHE A 1 109 ? 6.195 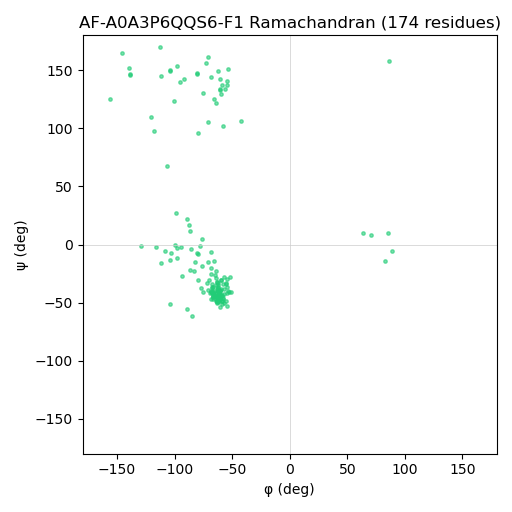8.233 -2.631 1.00 94.19 109 PHE A CA 1
ATOM 887 C C . PHE A 1 109 ? 6.104 8.215 -1.109 1.00 94.19 109 PHE A C 1
ATOM 889 O O . PHE A 1 109 ? 6.997 7.725 -0.416 1.00 94.19 109 PHE A O 1
ATOM 896 N N . CYS A 1 110 ? 5.014 8.759 -0.579 1.00 96.81 110 CYS A N 1
ATOM 897 C CA . CYS A 1 110 ? 4.713 8.705 0.841 1.00 96.81 110 CYS A CA 1
ATOM 898 C C . CYS A 1 110 ? 4.449 7.254 1.252 1.00 96.81 110 CYS A C 1
ATOM 900 O O . CYS A 1 110 ? 3.548 6.615 0.712 1.00 96.81 110 CYS A O 1
ATOM 902 N N . ALA A 1 111 ? 5.171 6.764 2.257 1.00 95.88 111 ALA A N 1
ATOM 903 C CA . ALA A 1 111 ? 5.048 5.399 2.764 1.00 95.88 111 ALA A CA 1
ATOM 904 C C . ALA A 1 111 ? 3.719 5.103 3.485 1.00 95.88 111 ALA A C 1
ATOM 906 O O . ALA A 1 111 ? 3.480 3.953 3.856 1.00 95.88 111 ALA A O 1
ATOM 907 N N . THR A 1 112 ? 2.888 6.130 3.700 1.00 97.25 112 THR A N 1
ATOM 908 C CA . THR A 1 112 ? 1.572 6.029 4.348 1.00 97.25 112 THR A CA 1
ATOM 909 C C . THR A 1 112 ? 0.430 6.116 3.336 1.00 97.25 112 THR A C 1
ATOM 911 O O . THR A 1 112 ? -0.454 5.271 3.335 1.00 97.25 112 THR A O 1
ATOM 914 N N . CYS A 1 113 ? 0.428 7.138 2.474 1.00 95.69 113 CYS A N 1
ATOM 915 C CA . CYS A 1 113 ? -0.708 7.433 1.588 1.00 95.69 113 CYS A CA 1
ATOM 916 C C . CYS A 1 113 ? -0.402 7.291 0.091 1.00 95.69 113 CYS A C 1
ATOM 918 O O . CYS A 1 113 ? -1.278 7.535 -0.731 1.00 95.69 113 CYS A O 1
ATOM 920 N N . GLY A 1 114 ? 0.838 6.967 -0.286 1.00 94.31 114 GLY A N 1
ATOM 921 C CA . GLY A 1 114 ? 1.225 6.817 -1.689 1.00 94.31 114 GLY A CA 1
ATOM 922 C C . GLY A 1 114 ? 1.288 8.122 -2.491 1.00 94.31 114 GLY A C 1
ATOM 923 O O . GLY A 1 114 ? 1.486 8.064 -3.698 1.00 94.31 114 GLY A O 1
ATOM 924 N N . SER A 1 115 ? 1.156 9.302 -1.869 1.00 93.56 115 SER A N 1
ATOM 925 C CA . SER A 1 115 ? 1.354 10.581 -2.571 1.00 93.56 115 SER A CA 1
ATOM 926 C C . SER A 1 115 ? 2.778 10.693 -3.130 1.00 93.56 115 SER A C 1
ATOM 928 O O . SER A 1 115 ? 3.737 10.471 -2.391 1.00 93.56 115 SER A O 1
ATOM 930 N N . CYS A 1 116 ? 2.927 11.109 -4.390 1.00 90.56 116 CYS A N 1
ATOM 931 C CA . CYS A 1 116 ? 4.221 11.355 -5.043 1.00 90.56 116 CYS A CA 1
ATOM 932 C C . CYS A 1 116 ? 4.909 12.667 -4.612 1.00 90.56 116 CYS A C 1
ATOM 934 O O . CYS A 1 116 ? 5.955 13.025 -5.147 1.00 90.56 116 CYS A O 1
ATOM 936 N N . THR A 1 117 ? 4.346 13.395 -3.643 1.00 88.12 117 THR A N 1
ATOM 937 C CA . THR A 1 117 ? 4.873 14.679 -3.146 1.00 88.12 117 THR A CA 1
ATOM 938 C C . THR A 1 117 ? 5.678 14.539 -1.849 1.00 88.12 117 THR A C 1
ATOM 940 O O . THR A 1 117 ? 5.737 15.468 -1.037 1.00 88.12 117 THR A O 1
ATOM 943 N N . ALA A 1 118 ? 6.286 13.375 -1.598 1.00 93.31 118 ALA A N 1
ATOM 944 C CA . ALA A 1 118 ? 6.998 13.126 -0.350 1.00 93.31 118 ALA A CA 1
ATOM 945 C C . ALA A 1 118 ? 8.306 13.926 -0.2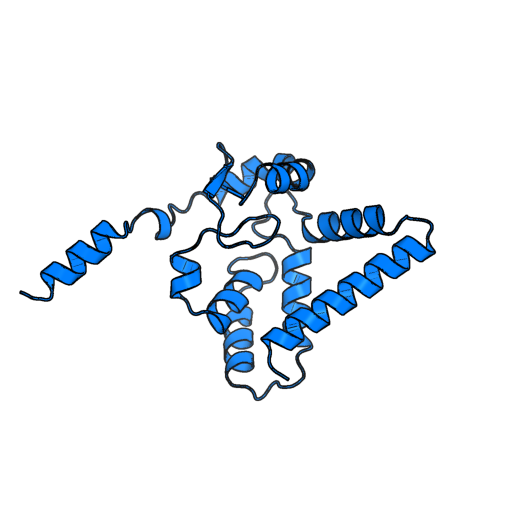58 1.00 93.31 118 ALA A C 1
ATOM 947 O O . ALA A 1 118 ? 9.308 13.587 -0.880 1.00 93.31 118 ALA A O 1
ATOM 948 N N . LYS A 1 119 ? 8.299 14.986 0.558 1.00 90.75 119 LYS A N 1
ATOM 949 C CA . LYS A 1 119 ? 9.466 15.854 0.802 1.00 90.75 119 LYS A CA 1
ATOM 950 C C . LYS A 1 119 ? 10.135 15.612 2.157 1.00 90.75 119 LYS A C 1
ATOM 952 O O . LYS A 1 119 ? 11.229 16.108 2.402 1.00 90.75 119 LYS A O 1
ATOM 957 N N . LYS A 1 120 ? 9.479 14.881 3.062 1.00 93.62 120 LYS A N 1
ATOM 958 C CA . LYS A 1 120 ? 9.982 14.591 4.412 1.00 93.62 120 LYS A CA 1
ATOM 959 C C . LYS A 1 120 ? 10.494 13.159 4.468 1.00 93.62 120 LYS A C 1
ATOM 961 O O . LYS A 1 120 ? 9.977 12.287 3.774 1.00 93.62 120 LYS A O 1
ATOM 966 N N . ARG A 1 121 ? 11.497 12.908 5.309 1.00 95.50 121 ARG A N 1
ATOM 967 C CA . ARG A 1 121 ? 12.089 11.578 5.485 1.00 95.50 121 ARG A CA 1
ATOM 968 C C . ARG A 1 121 ? 12.379 11.296 6.951 1.00 95.50 121 ARG A C 1
ATOM 970 O O . ARG A 1 121 ? 12.739 12.203 7.698 1.00 95.50 121 ARG A O 1
ATOM 977 N N . CYS A 1 122 ? 12.259 10.034 7.354 1.00 96.44 122 CYS A N 1
ATOM 978 C CA . CYS A 1 122 ? 12.783 9.594 8.640 1.00 96.44 122 CYS A CA 1
ATOM 979 C C . CYS A 1 122 ? 14.301 9.842 8.684 1.00 96.44 122 CYS A C 1
ATOM 981 O O . CYS A 1 122 ? 15.004 9.400 7.771 1.00 96.44 122 CYS A O 1
ATOM 983 N N . PRO A 1 123 ? 14.849 10.482 9.730 1.00 93.31 123 PRO A N 1
ATOM 984 C CA . PRO A 1 123 ? 16.280 10.770 9.787 1.00 93.31 123 PRO A CA 1
ATOM 985 C C . PRO A 1 123 ? 17.143 9.501 9.844 1.00 93.31 123 PRO A C 1
ATOM 987 O O . PRO A 1 123 ? 18.261 9.519 9.329 1.00 93.31 123 PRO A O 1
ATOM 990 N N . LYS A 1 124 ? 16.614 8.403 10.410 1.00 94.81 124 LYS A N 1
ATOM 991 C CA . LYS A 1 124 ? 17.325 7.129 10.601 1.00 94.81 124 LYS A CA 1
ATOM 992 C C . LYS A 1 124 ? 17.267 6.227 9.369 1.00 94.81 124 LYS A C 1
ATOM 994 O O . LYS A 1 124 ? 18.302 5.916 8.799 1.00 94.81 124 LYS A O 1
ATOM 999 N N . CYS A 1 125 ? 16.065 5.818 8.964 1.00 95.62 125 CYS A N 1
ATOM 1000 C CA . CYS A 1 125 ? 15.876 4.826 7.904 1.00 95.62 125 CYS A CA 1
ATOM 1001 C C . CYS A 1 125 ? 15.581 5.433 6.526 1.00 95.62 125 CYS A C 1
ATOM 1003 O O . CYS A 1 125 ? 15.433 4.693 5.567 1.00 95.62 125 CYS A O 1
ATOM 1005 N N . LYS A 1 126 ? 15.453 6.764 6.417 1.00 94.69 126 LYS A N 1
ATOM 1006 C CA . LYS A 1 126 ? 15.154 7.515 5.178 1.00 94.69 126 LYS A CA 1
ATOM 1007 C C . LYS A 1 126 ? 13.792 7.239 4.523 1.00 94.69 126 LYS A C 1
ATOM 1009 O O . LYS A 1 126 ? 13.533 7.755 3.437 1.00 94.69 126 LYS A O 1
ATOM 1014 N N . LEU A 1 127 ? 12.887 6.520 5.193 1.00 95.00 127 LEU A N 1
ATOM 1015 C CA . LEU A 1 127 ? 11.516 6.308 4.718 1.00 95.00 127 LEU A CA 1
ATOM 1016 C C . LEU A 1 127 ? 10.800 7.648 4.468 1.00 95.00 127 LEU A C 1
ATOM 1018 O O . LEU A 1 127 ? 10.893 8.561 5.293 1.00 95.00 127 LEU A O 1
ATOM 1022 N N . CYS A 1 128 ? 10.125 7.772 3.323 1.00 95.88 128 CYS A N 1
ATOM 1023 C CA . CYS A 1 128 ? 9.578 9.032 2.813 1.00 95.88 128 CYS A CA 1
ATOM 1024 C C . CYS A 1 128 ? 8.127 9.279 3.251 1.00 95.88 128 CYS A C 1
ATOM 1026 O O . CYS A 1 128 ? 7.300 8.370 3.244 1.00 95.88 128 CYS A O 1
ATOM 1028 N N . TYR A 1 129 ? 7.793 10.535 3.549 1.00 97.62 129 TYR A N 1
ATOM 1029 C CA . TYR A 1 129 ? 6.451 10.987 3.919 1.00 97.62 129 TYR A CA 1
ATOM 1030 C C . TYR A 1 129 ? 6.117 12.328 3.253 1.00 97.62 129 TYR A C 1
ATOM 1032 O O . TYR A 1 129 ? 6.982 13.191 3.084 1.00 97.62 129 TYR A O 1
ATOM 1040 N N . CYS A 1 130 ? 4.847 12.540 2.899 1.00 97.12 130 CYS A N 1
ATOM 1041 C CA . CYS A 1 130 ? 4.377 13.836 2.393 1.00 97.12 130 CYS A CA 1
ATOM 1042 C C . CYS A 1 130 ? 4.127 14.857 3.511 1.00 97.12 130 CYS A C 1
ATOM 1044 O O . CYS A 1 130 ? 4.332 16.050 3.306 1.00 97.12 130 CYS A O 1
ATOM 1046 N N . SER A 1 131 ? 3.742 14.407 4.707 1.00 97.06 131 SER A N 1
ATOM 1047 C CA . SER A 1 131 ? 3.435 15.274 5.847 1.00 97.06 131 SER A CA 1
ATOM 1048 C C . SER A 1 131 ? 3.843 14.640 7.177 1.00 97.06 131 SER A C 1
ATOM 1050 O O . SER A 1 131 ? 4.092 13.436 7.265 1.00 97.06 131 SER A O 1
ATOM 1052 N N . VAL A 1 132 ? 3.898 15.471 8.222 1.00 96.94 132 VAL A N 1
ATOM 1053 C CA . VAL A 1 132 ? 4.108 15.005 9.601 1.00 96.94 132 VAL A CA 1
ATOM 1054 C C . VAL A 1 132 ? 2.942 14.121 10.050 1.00 96.94 132 VAL A C 1
ATOM 1056 O O . VAL A 1 132 ? 3.164 13.161 10.776 1.00 96.94 132 VAL A O 1
ATOM 1059 N N . ASP A 1 133 ? 1.723 14.377 9.577 1.00 97.31 133 ASP A N 1
ATOM 1060 C CA . ASP A 1 133 ? 0.546 13.587 9.954 1.00 97.31 133 ASP A CA 1
ATOM 1061 C C . ASP A 1 133 ? 0.603 12.166 9.391 1.00 97.31 133 ASP A C 1
ATOM 1063 O O . ASP A 1 133 ? 0.341 11.208 10.114 1.00 97.31 133 ASP A O 1
ATOM 1067 N N . CYS A 1 134 ? 1.054 12.005 8.141 1.00 98.00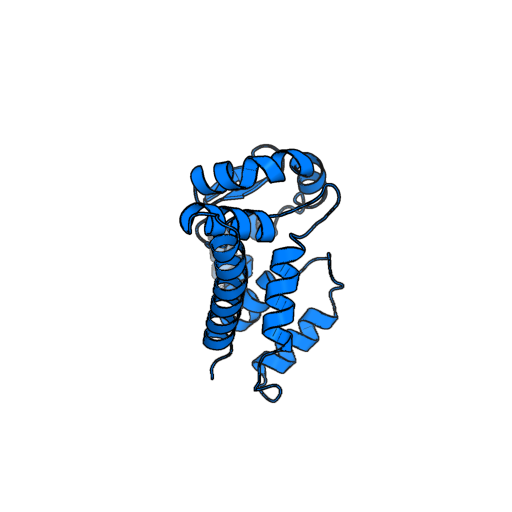 134 CYS A N 1
ATOM 1068 C CA . CYS A 1 134 ? 1.310 10.680 7.570 1.00 98.00 134 CYS A CA 1
ATOM 1069 C C . CYS A 1 134 ? 2.372 9.913 8.367 1.00 98.00 134 CYS A C 1
ATOM 1071 O O . CYS A 1 134 ? 2.217 8.714 8.595 1.00 98.00 134 CYS A O 1
ATOM 1073 N N . GLN A 1 135 ? 3.426 10.602 8.814 1.00 97.75 135 GLN A N 1
ATOM 1074 C CA . GLN A 1 135 ? 4.443 9.997 9.668 1.00 97.75 135 GLN A CA 1
ATOM 1075 C C . GLN A 1 135 ? 3.877 9.630 11.046 1.00 97.75 135 GLN A C 1
ATOM 1077 O O . GLN A 1 135 ? 4.140 8.533 11.522 1.00 97.75 135 GLN A O 1
ATOM 1082 N N . LYS A 1 136 ? 3.096 10.508 11.688 1.00 97.75 136 LYS A N 1
ATOM 1083 C CA . LYS A 1 136 ? 2.474 10.256 13.000 1.00 97.75 136 LYS A CA 1
ATOM 1084 C C . LYS A 1 136 ? 1.513 9.070 12.960 1.00 97.75 136 LYS A C 1
ATOM 1086 O O . LYS A 1 136 ? 1.533 8.262 13.883 1.00 97.75 136 LYS A O 1
ATOM 1091 N N . LEU A 1 137 ? 0.711 8.954 11.901 1.00 97.69 137 LEU A N 1
ATOM 1092 C CA . LEU A 1 137 ? -0.218 7.840 11.707 1.00 97.69 137 LEU A CA 1
ATOM 1093 C C . LEU A 1 137 ? 0.516 6.495 11.599 1.00 97.69 137 LEU A C 1
ATOM 1095 O O . LEU A 1 137 ? 0.073 5.504 12.173 1.00 97.69 137 LEU A O 1
ATOM 1099 N N . ASP A 1 138 ? 1.647 6.479 10.895 1.00 98.12 138 ASP A N 1
ATOM 1100 C CA . ASP A 1 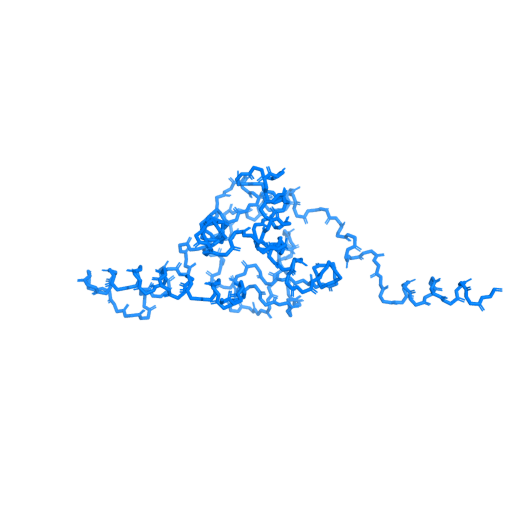138 ? 2.467 5.286 10.671 1.00 98.12 138 ASP A CA 1
ATOM 1101 C C . ASP A 1 138 ? 3.436 4.983 11.829 1.00 98.12 138 ASP A C 1
ATOM 1103 O O . ASP A 1 138 ? 3.854 3.844 12.022 1.00 98.12 138 ASP A O 1
ATOM 1107 N N . TRP A 1 139 ? 3.792 5.986 12.640 1.00 97.81 139 TRP A N 1
ATOM 1108 C CA . TRP A 1 139 ? 4.833 5.886 13.667 1.00 97.81 139 TRP A CA 1
ATOM 1109 C C . TRP A 1 139 ? 4.680 4.711 14.643 1.00 97.81 139 TRP A C 1
ATOM 1111 O O . TRP A 1 139 ? 5.701 4.088 14.940 1.00 97.81 139 TRP A O 1
ATOM 1121 N N . PRO A 1 140 ? 3.475 4.355 15.139 1.00 97.62 140 PRO A N 1
ATOM 1122 C CA . PRO A 1 140 ? 3.313 3.196 16.014 1.00 97.62 140 PRO A CA 1
ATOM 1123 C C . PRO A 1 140 ? 3.836 1.888 15.409 1.00 97.62 140 PRO A C 1
ATOM 1125 O O . PRO A 1 140 ? 4.349 1.064 16.161 1.00 97.62 140 PRO A O 1
ATOM 1128 N N . ILE A 1 141 ? 3.740 1.740 14.085 1.00 97.69 141 ILE A N 1
ATOM 1129 C CA . ILE A 1 141 ? 4.197 0.576 13.319 1.00 97.69 141 ILE A CA 1
ATOM 1130 C C . ILE A 1 141 ? 5.660 0.783 12.919 1.00 97.69 141 ILE A C 1
ATOM 1132 O O . ILE A 1 141 ? 6.536 0.009 13.299 1.00 97.69 141 ILE A O 1
ATOM 1136 N N . HIS A 1 142 ? 5.953 1.896 12.241 1.00 97.62 142 HIS A N 1
ATOM 1137 C CA . HIS A 1 142 ? 7.288 2.203 11.732 1.00 97.62 142 HIS A CA 1
ATOM 1138 C C . HIS A 1 142 ? 8.369 2.164 12.821 1.00 97.62 142 HIS A C 1
ATOM 1140 O O . HIS A 1 142 ? 9.450 1.627 12.590 1.00 97.62 142 HIS A O 1
ATOM 1146 N N . LYS A 1 143 ? 8.122 2.684 14.028 1.00 97.50 143 LYS A N 1
ATOM 1147 C CA . LYS A 1 143 ? 9.151 2.697 15.083 1.00 97.50 143 LYS A CA 1
ATOM 1148 C C . LYS A 1 143 ? 9.688 1.299 15.427 1.00 97.50 143 LYS A C 1
ATOM 1150 O O . LYS A 1 143 ? 10.838 1.201 15.846 1.00 97.50 143 LYS A O 1
ATOM 1155 N N . LEU A 1 144 ? 8.881 0.251 15.234 1.00 97.62 144 LEU A N 1
ATOM 1156 C CA . LEU A 1 144 ? 9.248 -1.142 15.497 1.00 97.62 144 LEU A CA 1
ATOM 1157 C C . LEU A 1 144 ? 10.149 -1.705 14.392 1.00 97.62 144 LEU A C 1
ATOM 1159 O O . LEU A 1 144 ? 11.103 -2.421 14.679 1.00 97.62 144 LEU A O 1
ATOM 1163 N N . CYS A 1 145 ? 9.898 -1.331 13.137 1.00 96.69 145 CYS A N 1
ATOM 1164 C CA . CYS A 1 145 ? 10.645 -1.812 11.975 1.00 96.69 145 CYS A CA 1
ATOM 1165 C C . CYS A 1 145 ? 11.719 -0.832 11.464 1.00 96.69 145 CYS A C 1
ATOM 1167 O O . CYS A 1 145 ? 12.439 -1.158 10.526 1.00 96.69 145 CYS A O 1
ATOM 1169 N N . CYS A 1 146 ? 11.887 0.349 12.073 1.00 97.06 146 CYS A N 1
ATOM 1170 C CA . CYS A 1 146 ? 12.789 1.410 11.596 1.00 97.06 146 CYS A CA 1
ATOM 1171 C C . CYS A 1 146 ? 14.232 0.926 11.373 1.00 97.06 146 CYS A C 1
ATOM 1173 O O . CYS A 1 146 ? 14.865 1.299 10.385 1.00 97.06 146 CYS A O 1
ATOM 1175 N N . ASN A 1 147 ? 14.742 0.080 12.273 1.00 95.31 147 ASN A N 1
ATOM 1176 C CA . ASN A 1 147 ? 16.085 -0.487 12.154 1.00 95.31 147 ASN A CA 1
ATOM 1177 C C . ASN A 1 147 ? 16.199 -1.428 10.950 1.00 95.31 147 ASN A C 1
ATOM 1179 O O . ASN A 1 147 ? 17.117 -1.257 10.158 1.00 95.31 147 ASN A O 1
ATOM 1183 N N . SER A 1 148 ? 15.238 -2.335 10.763 1.00 94.38 148 SER A N 1
ATOM 1184 C CA . SER A 1 148 ? 15.200 -3.221 9.595 1.00 94.38 148 SER A CA 1
ATOM 1185 C C . SER A 1 148 ? 15.018 -2.435 8.299 1.00 94.38 148 SER A C 1
ATOM 1187 O O . SER A 1 148 ? 15.718 -2.691 7.330 1.00 94.38 148 SER A O 1
ATOM 1189 N N . ILE A 1 149 ? 14.150 -1.413 8.286 1.00 95.50 149 ILE A N 1
ATOM 1190 C CA . ILE A 1 149 ? 13.985 -0.525 7.125 1.00 95.50 149 ILE A CA 1
ATOM 1191 C C . ILE A 1 149 ? 15.317 0.114 6.756 1.00 95.50 149 ILE A C 1
ATOM 1193 O O . ILE A 1 149 ? 15.656 0.190 5.582 1.00 95.50 149 ILE A O 1
ATOM 1197 N N . ARG A 1 150 ? 16.098 0.559 7.744 1.00 94.50 150 ARG A N 1
ATOM 1198 C CA . ARG A 1 150 ? 17.412 1.151 7.488 1.00 94.50 150 ARG A CA 1
ATOM 1199 C C . ARG A 1 150 ? 18.355 0.179 6.772 1.00 94.50 150 ARG A C 1
ATOM 1201 O O . ARG A 1 150 ? 19.193 0.656 6.032 1.00 94.50 150 ARG A O 1
ATOM 1208 N N . GLU A 1 151 ? 18.246 -1.130 6.968 1.00 91.25 151 GLU A N 1
ATOM 1209 C CA . GLU A 1 151 ? 19.166 -2.104 6.360 1.00 91.25 151 GLU A CA 1
ATOM 1210 C C . GLU A 1 151 ? 18.960 -2.274 4.855 1.00 91.25 151 GLU A C 1
ATOM 1212 O O . GLU A 1 151 ? 19.933 -2.495 4.142 1.00 91.25 151 GLU A O 1
ATOM 1217 N N . TRP A 1 152 ? 17.721 -2.156 4.368 1.00 88.88 152 TRP A N 1
ATOM 1218 C CA . TRP A 1 152 ? 17.397 -2.352 2.950 1.00 88.88 152 TRP A CA 1
ATOM 1219 C C . TRP A 1 152 ? 16.974 -1.063 2.229 1.00 88.88 152 TRP A C 1
ATOM 1221 O O . TRP A 1 152 ? 16.998 -1.007 1.002 1.00 88.88 152 TRP A O 1
ATOM 1231 N N . ASN A 1 153 ? 16.622 0.0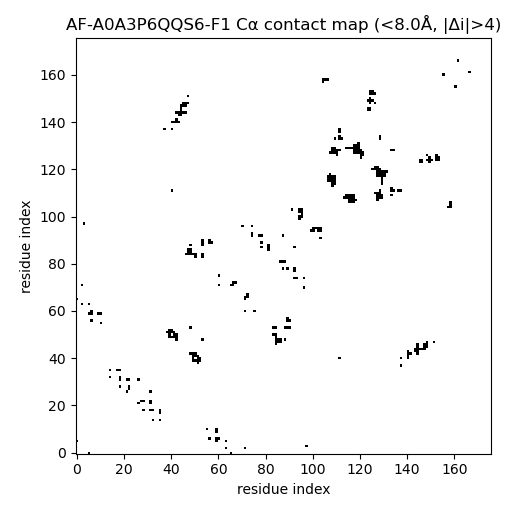02 2.956 1.00 88.00 153 ASN A N 1
ATOM 1232 C CA . ASN A 1 153 ? 16.320 1.329 2.398 1.00 88.00 153 ASN A CA 1
ATOM 1233 C C . ASN A 1 153 ? 17.588 2.201 2.243 1.00 88.00 153 ASN A C 1
ATOM 1235 O O . ASN A 1 153 ? 17.503 3.424 2.134 1.00 88.00 153 ASN A O 1
ATOM 1239 N N . THR A 1 154 ? 18.760 1.562 2.290 1.00 66.25 154 THR A N 1
ATOM 1240 C CA . THR A 1 154 ? 20.124 2.101 2.136 1.00 66.25 154 THR A CA 1
ATOM 1241 C C . THR A 1 154 ? 20.663 2.010 0.724 1.00 66.25 154 THR A C 1
ATOM 1243 O O . THR A 1 154 ? 21.768 2.497 0.497 1.00 66.25 154 THR A O 1
ATOM 1246 N N . ALA A 1 155 ? 19.914 1.441 -0.225 1.00 54.47 155 ALA A N 1
ATOM 1247 C CA . ALA A 1 155 ? 20.208 1.698 -1.623 1.00 54.47 155 ALA A CA 1
ATOM 1248 C C . ALA A 1 155 ? 20.127 3.216 -1.805 1.00 54.47 155 ALA A C 1
ATOM 1250 O O . ALA A 1 155 ? 19.032 3.784 -1.805 1.00 54.47 155 ALA A O 1
ATOM 1251 N N . THR A 1 156 ? 21.296 3.863 -1.867 1.00 46.22 156 THR A N 1
ATOM 1252 C CA . THR A 1 156 ? 21.487 5.173 -2.473 1.00 46.22 156 THR A CA 1
ATOM 1253 C C . THR A 1 156 ? 20.678 5.117 -3.735 1.00 46.22 156 THR A C 1
ATOM 1255 O O . THR A 1 156 ? 20.964 4.354 -4.657 1.00 46.22 156 THR A O 1
ATOM 1258 N N . ASP A 1 157 ? 19.555 5.805 -3.686 1.00 48.12 157 ASP A N 1
ATOM 1259 C CA . ASP A 1 157 ? 18.610 5.719 -4.754 1.00 48.12 157 ASP A CA 1
ATOM 1260 C C . ASP A 1 157 ? 19.350 6.217 -5.993 1.00 48.12 157 ASP A C 1
ATOM 1262 O O . ASP A 1 157 ? 19.977 7.276 -5.931 1.00 48.12 157 ASP A O 1
ATOM 1266 N N . VAL A 1 158 ? 19.282 5.518 -7.127 1.00 48.97 158 VAL A N 1
ATOM 1267 C CA . VAL A 1 158 ? 19.695 6.143 -8.401 1.00 48.97 158 VAL A CA 1
ATOM 1268 C C . VAL A 1 158 ? 18.953 7.490 -8.562 1.00 48.97 158 VAL A C 1
ATOM 1270 O O . VAL A 1 158 ? 19.470 8.470 -9.086 1.00 48.97 158 VAL A O 1
ATOM 1273 N N . ARG A 1 159 ? 17.759 7.574 -7.953 1.00 50.72 159 ARG A N 1
ATOM 1274 C CA . ARG A 1 159 ? 16.908 8.762 -7.786 1.00 50.72 159 ARG A CA 1
ATOM 1275 C C . ARG A 1 159 ? 17.489 9.877 -6.892 1.00 50.72 159 ARG A C 1
ATOM 1277 O O . ARG A 1 159 ? 16.920 10.959 -6.866 1.00 50.72 159 ARG A O 1
ATOM 1284 N N . ASP A 1 160 ? 18.533 9.610 -6.109 1.00 49.47 160 ASP A N 1
ATOM 1285 C CA . ASP A 1 160 ? 19.294 10.600 -5.328 1.00 49.47 160 ASP A CA 1
ATOM 1286 C C . ASP A 1 160 ? 20.645 10.942 -6.010 1.00 49.47 160 ASP A C 1
ATOM 1288 O O . ASP A 1 160 ? 21.328 11.848 -5.545 1.00 49.47 160 ASP A O 1
ATOM 1292 N N . THR A 1 161 ? 21.036 10.240 -7.088 1.00 47.19 161 THR A N 1
ATOM 1293 C CA . THR A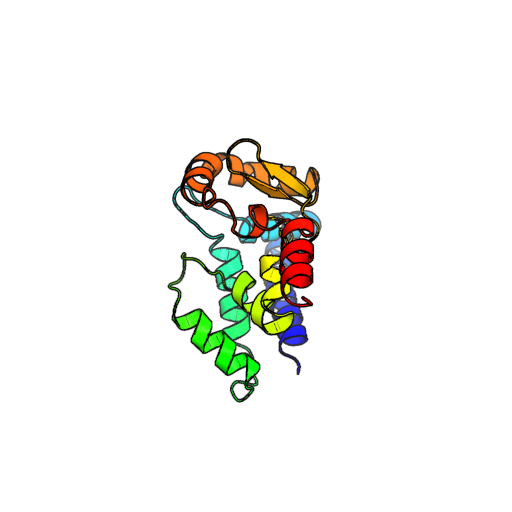 1 161 ? 22.331 10.409 -7.793 1.00 47.19 161 THR A CA 1
ATOM 1294 C C . THR A 1 161 ? 22.230 11.076 -9.160 1.00 47.19 161 THR A C 1
ATOM 1296 O O . THR A 1 161 ? 23.259 11.360 -9.757 1.00 47.19 161 THR A O 1
ATOM 1299 N N . ILE A 1 162 ? 21.023 11.339 -9.658 1.00 53.81 162 ILE A N 1
ATOM 1300 C CA . ILE A 1 162 ? 20.828 12.100 -10.890 1.00 53.81 162 ILE A CA 1
ATOM 1301 C C . ILE A 1 162 ? 20.040 13.358 -10.537 1.00 53.81 162 ILE A C 1
ATOM 1303 O O . ILE A 1 162 ? 18.812 13.326 -10.389 1.00 53.81 162 ILE A O 1
ATOM 1307 N N . SER A 1 163 ? 20.764 14.463 -10.357 1.00 57.84 163 SER A N 1
ATOM 1308 C CA . SER A 1 163 ? 20.174 15.798 -10.321 1.00 57.84 163 SER A CA 1
ATOM 1309 C C . SER A 1 163 ? 19.523 16.090 -11.676 1.00 57.84 163 SER A C 1
ATOM 1311 O O . SER A 1 163 ? 19.984 15.625 -12.719 1.00 57.84 163 SER A O 1
ATOM 1313 N N . LEU A 1 164 ? 18.457 16.897 -11.690 1.00 56.53 164 LEU A N 1
ATOM 1314 C CA . LEU A 1 164 ? 17.937 17.462 -12.944 1.00 56.53 164 LEU A CA 1
ATOM 1315 C C . LEU A 1 164 ? 19.038 18.216 -13.707 1.00 56.53 164 LEU A C 1
ATOM 1317 O O . LEU A 1 164 ? 19.017 18.241 -14.933 1.00 56.53 164 LEU A O 1
ATOM 1321 N N . GLU A 1 165 ? 20.007 18.773 -12.980 1.00 64.19 165 GLU A N 1
ATOM 1322 C CA . GLU A 1 165 ? 21.181 19.453 -13.526 1.00 64.19 165 GLU A CA 1
ATOM 1323 C C . GLU A 1 165 ? 22.118 18.466 -14.237 1.00 64.19 165 GLU A C 1
ATOM 1325 O O . GLU A 1 165 ? 22.557 18.757 -15.345 1.00 64.19 165 GLU A O 1
ATOM 1330 N N . ASP A 1 166 ? 22.336 17.269 -13.679 1.00 61.22 166 ASP A N 1
ATOM 1331 C CA . ASP A 1 166 ? 23.183 16.230 -14.288 1.00 61.22 166 ASP A CA 1
ATOM 1332 C C . ASP A 1 166 ? 22.563 15.684 -15.583 1.00 61.22 166 ASP A C 1
ATOM 1334 O O . ASP A 1 166 ? 23.260 15.423 -16.563 1.00 61.22 166 ASP A O 1
ATOM 1338 N N . VAL A 1 167 ? 21.229 15.559 -15.624 1.00 60.66 167 VAL A N 1
ATOM 1339 C CA . VAL A 1 167 ? 20.505 15.183 -16.852 1.00 60.66 167 VAL A CA 1
ATOM 1340 C C . VAL A 1 167 ? 20.625 16.276 -17.908 1.00 60.66 167 VAL A C 1
ATOM 1342 O O . VAL A 1 167 ? 20.834 15.976 -19.080 1.00 60.66 167 VAL A O 1
ATOM 1345 N N . GLN A 1 168 ? 20.485 17.542 -17.511 1.00 68.00 168 GLN A N 1
ATOM 1346 C CA . GLN A 1 168 ? 20.562 18.679 -18.428 1.00 68.00 168 GLN A CA 1
ATOM 1347 C C . GLN A 1 168 ? 21.980 18.855 -18.995 1.00 68.00 168 GLN A C 1
ATOM 1349 O O . GLN A 1 168 ? 22.130 19.166 -20.177 1.00 68.00 168 GLN A O 1
ATOM 1354 N N . ALA A 1 169 ? 23.007 18.608 -18.179 1.00 69.75 169 ALA A N 1
ATOM 1355 C CA . ALA A 1 169 ? 24.403 18.602 -18.599 1.00 69.75 169 ALA A CA 1
ATOM 1356 C C . ALA A 1 169 ? 24.674 17.494 -19.629 1.00 69.75 169 ALA A C 1
ATOM 1358 O O . ALA A 1 169 ? 25.163 17.787 -20.716 1.00 69.75 169 ALA A O 1
ATOM 1359 N N . ALA A 1 170 ? 24.243 16.257 -19.356 1.00 68.62 170 ALA A N 1
ATOM 1360 C CA . ALA A 1 170 ? 24.422 15.136 -20.282 1.00 68.62 170 ALA A CA 1
ATOM 1361 C C . ALA A 1 170 ? 23.689 15.325 -21.625 1.00 68.62 170 ALA A C 1
ATOM 1363 O O . ALA A 1 170 ? 24.166 14.870 -22.658 1.00 68.62 170 ALA A O 1
ATOM 1364 N N . ILE A 1 171 ? 22.534 16.001 -21.631 1.00 68.06 171 ILE A N 1
ATOM 1365 C CA . ILE A 1 171 ? 21.821 16.346 -22.873 1.00 68.06 171 ILE A CA 1
ATOM 1366 C C . ILE A 1 171 ? 22.604 17.391 -23.678 1.00 68.06 171 ILE A C 1
ATOM 1368 O O . ILE A 1 171 ? 22.702 17.272 -24.894 1.00 68.06 171 ILE A O 1
ATOM 1372 N N . SER A 1 172 ? 23.200 18.377 -23.004 1.00 71.94 172 SER A N 1
ATOM 1373 C CA . SER A 1 172 ? 23.957 19.456 -23.657 1.00 71.94 172 SER A CA 1
ATOM 1374 C C . SER A 1 172 ? 25.260 18.965 -24.305 1.00 71.94 172 SER A C 1
ATOM 1376 O O . SER A 1 172 ? 25.730 19.571 -25.260 1.00 71.94 172 SER A O 1
ATOM 1378 N N . GLU A 1 173 ? 25.835 17.863 -23.815 1.00 73.44 173 GLU A N 1
ATOM 1379 C CA . GLU A 1 173 ? 27.026 17.228 -24.402 1.00 73.44 173 GLU A CA 1
ATOM 1380 C C . GLU A 1 173 ? 26.731 16.418 -25.677 1.00 73.44 173 GLU A C 1
ATOM 1382 O O . GLU A 1 173 ? 27.653 16.131 -26.431 1.00 73.44 173 GLU A O 1
ATOM 1387 N N . ILE A 1 174 ? 25.471 16.049 -25.930 1.00 71.50 174 ILE A N 1
ATOM 1388 C CA . ILE A 1 174 ? 25.058 15.293 -27.129 1.00 71.50 174 ILE A CA 1
ATOM 1389 C C . ILE A 1 174 ? 24.758 16.232 -28.312 1.00 71.50 174 ILE A C 1
ATOM 1391 O O . ILE A 1 174 ? 24.817 15.809 -29.464 1.00 71.50 174 ILE A O 1
ATOM 1395 N N . ASP A 1 175 ? 24.457 17.503 -28.033 1.00 55.78 175 ASP A N 1
ATOM 1396 C CA . ASP A 1 175 ? 24.144 18.533 -29.035 1.00 55.78 175 ASP A CA 1
ATOM 1397 C C . ASP A 1 175 ? 25.402 19.246 -29.602 1.00 55.78 175 ASP A C 1
ATOM 1399 O O . ASP A 1 175 ? 25.289 20.257 -30.305 1.00 55.78 175 ASP A O 1
ATOM 1403 N N . HIS A 1 176 ? 26.598 18.709 -29.331 1.00 49.34 176 HIS A N 1
ATOM 1404 C CA . HIS A 1 176 ? 27.893 19.125 -29.888 1.00 49.34 176 HIS A CA 1
ATOM 1405 C C . HIS A 1 176 ? 28.565 17.979 -30.652 1.00 49.34 176 HIS A C 1
ATOM 1407 O O . HIS A 1 176 ? 29.227 18.287 -31.671 1.00 49.34 176 HIS A O 1
#

pLDDT: mean 90.39, std 13.01, range [46.22, 98.38]

Mean predicted aligned error: 6.74 Å

Solvent-accessible surface area (backbone atoms only — not comparable to full-atom values): 9947 Å² total; per-residue (Å²): 131,59,69,72,59,47,48,54,53,44,52,52,51,52,51,49,54,57,31,51,53,37,36,75,71,74,40,56,69,68,60,25,49,52,51,51,52,50,52,38,58,39,52,58,66,78,52,83,47,40,52,51,44,36,49,52,47,47,49,39,58,73,65,48,88,63,65,88,37,68,69,48,48,54,48,54,61,55,51,70,77,33,59,90,63,44,75,72,43,46,63,56,53,51,46,27,74,76,66,34,61,66,52,63,52,76,41,43,48,10,79,70,80,63,46,62,68,27,80,42,58,43,91,83,28,55,53,34,20,59,44,71,64,48,43,60,72,41,38,84,41,46,69,70,19,37,69,43,38,32,71,70,56,61,64,76,43,71,66,77,71,56,50,75,64,56,54,52,51,59,53,58,66,70,80,110

Radius of gyration: 18.34 Å; Cα contacts (8 Å, |Δi|>4): 189; chains: 1; bounding box: 50×33×47 Å

InterPro domains:
  IPR002893 Zinc finger, MYND-type [PF01753] (110-146)
  IPR002893 Zinc finger, MYND-type [PS50865] (110-146)
  IPR007529 Zinc finger, HIT-type [PS51083] (110-145)
  IPR052452 Ankyrin repeat and MYND domain-containing protein 2 [PTHR24150] (1-150)